Protein AF-A0A6V8KXP2-F1 (afdb_monomer)

Foldseek 3Di:
DDDDPPDDPPPVVVVVVVVVVVVVVVVVVVVVVVVVVVVVVVVVVLVVLLVVQVVLLVLQLVVLVVVCVVVVVQPLPHDQQADAQDDDPPDDDPQPRPHPQPGDRPNDGLLVNLQSLLVSQVPRPVSDDDDDDDPPSCPVVSLSSPQNNCSVPDDRSGHHDDDDDCVPDDVVPDPPVRVVVVCSCVVRPVVPPPPDPDDDD

Solvent-accessible surface area (backbone atoms only — not comparable to full-atom values): 12662 Å² total; per-residue (Å²): 140,84,91,86,92,84,79,84,75,71,75,66,61,67,62,52,60,57,52,56,55,54,50,51,53,52,50,50,50,52,49,47,51,50,51,55,47,51,57,50,48,51,55,50,52,51,55,49,50,23,52,52,34,44,51,48,43,53,53,54,47,52,53,54,52,49,53,39,54,77,65,51,59,68,46,83,84,65,58,83,48,73,58,75,80,78,78,77,91,72,72,99,63,92,72,78,73,78,76,77,69,68,62,49,71,52,81,58,55,55,71,56,50,18,45,53,44,25,57,40,50,73,68,36,91,82,72,76,84,85,89,84,76,62,90,88,71,46,62,70,56,52,52,51,40,34,40,52,19,46,56,75,72,52,59,88,54,44,88,63,76,77,92,76,71,68,90,77,62,50,82,90,82,41,56,70,68,59,49,48,54,50,50,50,43,56,73,73,41,63,93,48,72,92,83,72,84,76,80,84,126

InterPro domains:
  IPR027417 P-loop containing nucleoside triphosphate hydrolase [SSF52540] (75-185)

Sequence (201 aa):
MGLGTWSLTRDLTDGAAWAGVAGLFCGFAQAALSAASYLRRSEASWRDAEGLADNLAQIVQAEWLGEVAARHLRDPKVLPLSWTSTRGDLDERPHRVVRDRLAGRMDGRFDDVVVQLADGYRRIPSGRLVIVGEPGAGKTVLAMLLTLGLLKARASGAPVPVLLAASSWDPVREGLDDWVVRTLADSYYAGRSVGDPTPVA

Secondary structure (DSSP, 8-state):
------SSSSTHHHHHHHHHHHHHHHHHHHHHHHHHHHHHHHHHHHHHHHHHHHHHHHHHHHHHHHHHHHTTTTSTTS-----------S-SS------SSS-S---S-HHHHHHHHHHHHHT-TT--------TTSSHHHHHHHHHHHHHHTPPTTSPPP----GGG--TTTS-HHHHHHHHHIIIIITT--TT------

Organism: NCBI:txid1076125

pLDDT: mean 72.34, std 18.36, range [33.94, 94.94]

Structure (mmCIF, N/CA/C/O backbone):
data_AF-A0A6V8KXP2-F1
#
_entry.id   AF-A0A6V8KXP2-F1
#
loop_
_atom_site.group_PDB
_atom_site.id
_atom_site.type_symbol
_atom_site.label_atom_id
_atom_site.label_alt_id
_atom_site.label_comp_id
_atom_site.label_asym_id
_atom_site.label_entity_id
_atom_site.label_seq_id
_atom_site.pdbx_PDB_ins_code
_atom_site.Cartn_x
_atom_site.Cartn_y
_atom_site.Cartn_z
_atom_site.occupancy
_atom_site.B_iso_or_equiv
_atom_site.auth_seq_id
_atom_site.auth_comp_id
_atom_site.auth_asym_id
_atom_site.auth_atom_id
_atom_site.pdbx_PDB_model_num
ATOM 1 N N . MET A 1 1 ? -43.080 -16.310 85.118 1.00 42.03 1 MET A N 1
ATOM 2 C CA . MET A 1 1 ? -44.094 -17.073 84.360 1.00 42.03 1 MET A CA 1
ATOM 3 C C . MET A 1 1 ? -44.908 -16.043 83.582 1.00 42.03 1 MET A C 1
ATOM 5 O O . MET A 1 1 ? -45.742 -15.407 84.192 1.00 42.03 1 MET A O 1
ATOM 9 N N . GLY A 1 2 ? -44.637 -15.637 82.345 1.00 54.47 2 GLY A N 1
ATOM 10 C CA . GLY A 1 2 ? -43.997 -16.287 81.209 1.00 54.47 2 GLY A CA 1
ATOM 11 C C . GLY A 1 2 ? -45.009 -16.304 80.055 1.00 54.47 2 GLY A C 1
ATOM 12 O O . GLY A 1 2 ? -46.054 -16.917 80.222 1.00 54.47 2 GLY A O 1
ATOM 13 N N . LEU A 1 3 ? -44.629 -15.704 78.917 1.00 49.09 3 LEU A N 1
ATOM 14 C CA . LEU A 1 3 ? -45.180 -15.851 77.553 1.00 49.09 3 LEU A CA 1
ATOM 15 C C . LEU A 1 3 ? -46.226 -14.825 77.078 1.00 49.09 3 LEU A C 1
ATOM 17 O O . LEU A 1 3 ? -47.289 -14.667 77.667 1.00 49.09 3 LEU A O 1
ATOM 21 N N . GLY A 1 4 ? -45.923 -14.189 75.936 1.00 48.88 4 GLY A N 1
ATOM 22 C CA . GLY A 1 4 ? -46.915 -13.441 75.163 1.00 48.88 4 GLY A CA 1
ATOM 23 C C . GLY A 1 4 ? -46.438 -12.530 74.024 1.00 48.88 4 GLY A C 1
ATOM 24 O O . GLY A 1 4 ? -47.288 -11.974 73.347 1.00 48.88 4 GLY A O 1
ATOM 25 N N . THR A 1 5 ? -45.137 -12.350 73.769 1.00 50.47 5 THR A N 1
ATOM 26 C CA . THR A 1 5 ? -44.628 -11.533 72.644 1.00 50.47 5 THR A CA 1
ATOM 27 C C . THR A 1 5 ? -44.052 -12.418 71.540 1.00 50.47 5 THR A C 1
ATOM 29 O O . THR A 1 5 ? -42.848 -12.645 71.462 1.00 50.47 5 THR A O 1
ATOM 32 N N . TRP A 1 6 ? -44.921 -12.962 70.684 1.00 55.19 6 TRP A N 1
ATOM 33 C CA . TRP A 1 6 ? -44.497 -13.746 69.516 1.00 55.19 6 TRP A CA 1
ATOM 34 C C . TRP A 1 6 ? -45.526 -13.649 68.379 1.00 55.19 6 TRP A C 1
ATOM 36 O O . TRP A 1 6 ? -46.249 -14.599 68.101 1.00 55.19 6 TRP A O 1
ATOM 46 N N . SER A 1 7 ? -45.646 -12.489 67.724 1.00 56.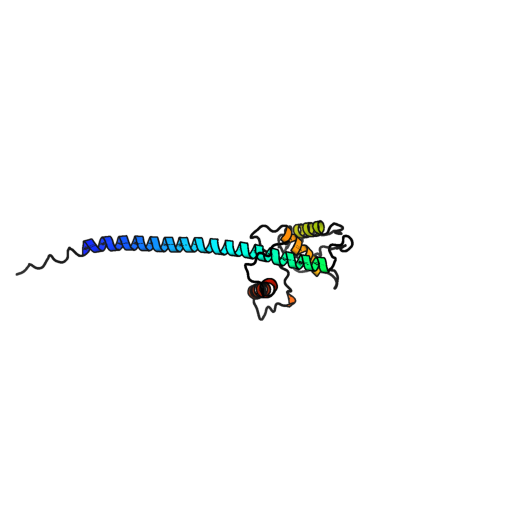47 7 SER A N 1
ATOM 47 C CA . SER A 1 7 ? -46.390 -12.431 66.448 1.00 56.47 7 SER A CA 1
ATOM 48 C C . SER A 1 7 ? -45.928 -11.389 65.423 1.00 56.47 7 SER A C 1
ATOM 50 O O . SER A 1 7 ? -46.553 -11.290 64.376 1.00 56.47 7 SER A O 1
ATOM 52 N N . LEU A 1 8 ? -44.833 -10.653 65.644 1.00 55.12 8 LEU A N 1
ATOM 53 C CA . LEU A 1 8 ? -44.412 -9.580 64.721 1.00 55.12 8 LEU A CA 1
ATOM 54 C C . LEU A 1 8 ? -43.270 -9.946 63.758 1.00 55.12 8 LEU A C 1
ATOM 56 O O . LEU A 1 8 ? -42.859 -9.115 62.959 1.00 55.12 8 LEU A O 1
ATOM 60 N N . THR A 1 9 ? -42.753 -11.175 63.791 1.00 56.62 9 THR A N 1
ATOM 61 C CA . THR A 1 9 ? -41.589 -11.569 62.973 1.00 56.62 9 THR A CA 1
ATOM 62 C C . THR A 1 9 ? -41.922 -12.347 61.699 1.00 56.62 9 THR A C 1
ATOM 64 O O . THR A 1 9 ? -41.008 -12.635 60.933 1.00 56.62 9 THR A O 1
ATOM 67 N N . ARG A 1 10 ? -43.194 -12.683 61.432 1.00 50.88 10 ARG A N 1
ATOM 68 C CA . ARG A 1 10 ? -43.565 -13.508 60.262 1.00 50.88 10 ARG A CA 1
ATOM 69 C C . ARG A 1 10 ? -43.821 -12.741 58.959 1.00 50.88 10 ARG A C 1
ATOM 71 O O . ARG A 1 10 ? -43.713 -13.356 57.910 1.00 50.88 10 ARG A O 1
ATOM 78 N N . ASP A 1 11 ? -44.060 -11.430 58.992 1.00 52.22 11 ASP A N 1
ATOM 79 C CA . ASP A 1 11 ? -44.352 -10.655 57.767 1.00 52.22 11 ASP A CA 1
ATOM 80 C C . ASP A 1 11 ? -43.110 -10.243 56.953 1.00 52.22 11 ASP A C 1
ATOM 82 O O . ASP A 1 11 ? -43.217 -9.835 55.799 1.00 52.22 11 ASP A O 1
ATOM 86 N N . LEU A 1 12 ? -41.901 -10.361 57.512 1.00 53.38 12 LEU A N 1
ATOM 87 C CA . LEU A 1 12 ? -40.676 -9.912 56.833 1.00 53.38 12 LEU A CA 1
ATOM 88 C C . LEU A 1 12 ? -40.065 -10.968 55.897 1.00 53.38 12 LEU A C 1
ATOM 90 O O . LEU A 1 12 ? -39.215 -10.636 55.072 1.00 53.38 12 LEU A O 1
ATOM 94 N N . THR A 1 13 ? -40.483 -12.233 56.001 1.00 54.34 13 THR A N 1
ATOM 95 C CA . THR A 1 13 ? -39.913 -13.333 55.208 1.00 54.34 13 THR A CA 1
ATOM 96 C C . THR A 1 13 ? -40.547 -13.485 53.826 1.00 54.34 13 THR A C 1
ATOM 98 O O . THR A 1 13 ? -39.854 -13.898 52.897 1.00 54.34 13 THR A O 1
ATOM 101 N N . ASP A 1 14 ? -41.802 -13.065 53.643 1.00 52.03 14 ASP A N 1
ATOM 102 C CA . ASP A 1 14 ? -42.495 -13.191 52.352 1.00 52.03 14 ASP A CA 1
ATOM 103 C C . ASP A 1 14 ? -42.068 -12.103 51.352 1.00 52.03 14 ASP A C 1
ATOM 105 O O . ASP A 1 14 ? -41.946 -1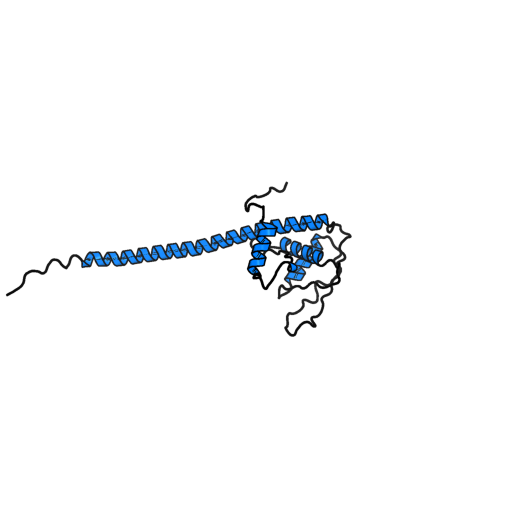2.369 50.157 1.00 52.03 14 ASP A O 1
ATOM 109 N N . GLY A 1 15 ? -41.721 -10.900 51.825 1.00 50.22 15 GLY A N 1
ATOM 110 C CA . GLY A 1 15 ? -41.172 -9.829 50.979 1.00 50.22 15 GLY A CA 1
ATOM 111 C C . GLY A 1 15 ? -39.733 -10.081 50.504 1.00 50.22 15 GLY A C 1
ATOM 112 O O . GLY A 1 15 ? -39.336 -9.624 49.431 1.00 50.22 15 GLY A O 1
ATOM 113 N N . ALA A 1 16 ? -38.950 -10.847 51.271 1.00 53.19 16 ALA A N 1
ATOM 114 C CA . ALA A 1 16 ? -37.539 -11.113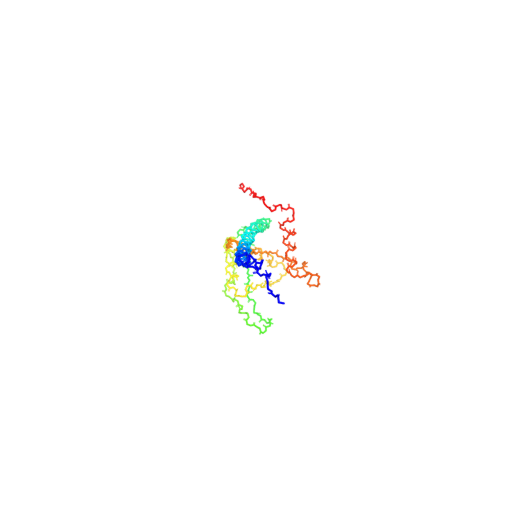 50.983 1.00 53.19 16 ALA A CA 1
ATOM 115 C C . ALA A 1 16 ? -37.332 -12.134 49.847 1.00 53.19 16 ALA A C 1
ATOM 117 O O . ALA A 1 16 ? -36.362 -12.030 49.092 1.00 53.19 16 ALA A O 1
ATOM 118 N N . ALA A 1 17 ? -38.252 -13.090 49.680 1.00 53.81 17 ALA A N 1
ATOM 119 C CA . ALA A 1 17 ? -38.152 -14.123 48.646 1.00 53.81 17 ALA A CA 1
ATOM 120 C C . ALA A 1 17 ? -38.342 -13.559 47.223 1.00 53.81 17 ALA A C 1
ATOM 122 O O . ALA A 1 17 ? -37.615 -13.934 46.302 1.00 53.81 17 ALA A O 1
ATOM 123 N N . TRP A 1 18 ? -39.259 -12.602 47.043 1.00 53.00 18 TRP A N 1
ATOM 124 C CA . TRP A 1 18 ? -39.505 -11.954 45.747 1.00 53.00 18 TRP A CA 1
ATOM 125 C C . TRP A 1 18 ? -38.410 -10.951 45.362 1.00 53.00 18 TRP A C 1
ATOM 127 O O . TRP A 1 18 ? -38.076 -10.821 44.182 1.00 53.00 18 TRP A O 1
ATOM 137 N N . ALA A 1 19 ? -37.794 -10.295 46.351 1.00 56.38 19 ALA A N 1
ATOM 138 C CA . ALA A 1 19 ? -36.706 -9.344 46.136 1.00 56.38 19 ALA A CA 1
ATOM 139 C C . ALA A 1 19 ? -35.445 -10.006 45.542 1.00 56.38 19 ALA A C 1
ATOM 141 O O . ALA A 1 19 ? -34.803 -9.435 44.658 1.00 56.38 19 ALA A O 1
ATOM 142 N N . GLY A 1 20 ? -35.116 -11.231 45.969 1.00 53.81 20 GLY A N 1
ATOM 143 C CA . GLY A 1 20 ? -33.963 -11.977 45.450 1.00 53.81 20 GLY A CA 1
ATOM 144 C C . GLY A 1 20 ? -34.135 -12.435 43.997 1.00 53.81 20 GLY A C 1
ATOM 145 O O . GLY A 1 20 ? -33.207 -12.327 43.195 1.00 53.81 20 GLY A O 1
ATOM 146 N N . VAL A 1 21 ? -35.338 -12.890 43.633 1.00 61.19 21 VAL A N 1
ATOM 147 C CA . VAL A 1 21 ? -35.648 -13.349 42.268 1.00 61.19 21 VAL A CA 1
ATOM 148 C C . VAL A 1 21 ? -35.647 -12.172 41.291 1.00 61.19 21 VAL A C 1
ATOM 150 O O . VAL A 1 21 ? -35.007 -12.248 40.243 1.00 61.19 21 VAL A O 1
ATOM 153 N N . ALA A 1 22 ? -36.273 -11.048 41.657 1.00 64.69 22 ALA A N 1
ATOM 154 C CA . ALA A 1 22 ? -36.287 -9.839 40.831 1.00 64.69 22 ALA A CA 1
ATOM 155 C C . ALA A 1 22 ? -34.873 -9.272 40.585 1.00 64.69 22 ALA A C 1
ATOM 157 O O . ALA A 1 22 ? -34.556 -8.857 39.468 1.00 64.69 22 ALA A O 1
ATOM 158 N N . GLY A 1 23 ? -33.996 -9.318 41.596 1.00 58.66 23 GLY A N 1
ATOM 159 C CA . GLY A 1 23 ? -32.596 -8.907 41.464 1.00 58.66 23 GLY A CA 1
ATOM 160 C C . GLY A 1 23 ? -31.805 -9.753 40.458 1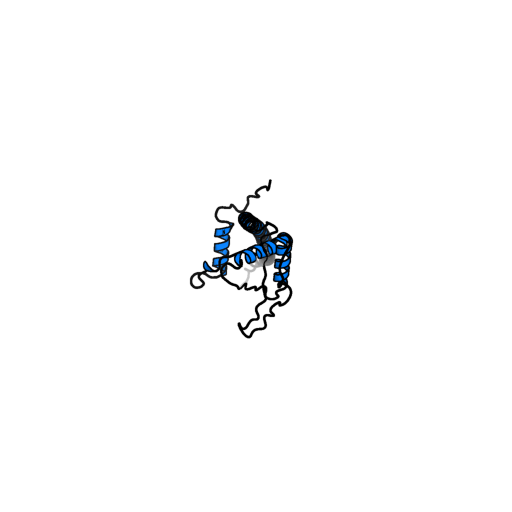.00 58.66 23 GLY A C 1
ATOM 161 O O . GLY A 1 23 ? -31.028 -9.207 39.673 1.00 58.66 23 GLY A O 1
ATOM 162 N N . LEU A 1 24 ? -32.051 -11.067 40.417 1.00 70.94 24 LEU A N 1
ATOM 163 C CA . LEU A 1 24 ? -31.405 -11.982 39.470 1.00 70.94 24 LEU A CA 1
ATOM 164 C C . LEU A 1 24 ? -31.821 -11.691 38.017 1.00 70.94 24 LEU A C 1
ATOM 166 O O . LEU A 1 24 ? -30.972 -11.670 37.124 1.00 70.94 24 LEU A O 1
ATOM 170 N N . PHE A 1 25 ? -33.109 -11.410 37.786 1.00 72.62 25 PHE A N 1
ATOM 171 C CA . PHE A 1 25 ? -33.625 -11.044 36.462 1.00 72.62 25 PHE A CA 1
ATOM 172 C C . PHE A 1 25 ? -33.068 -9.702 35.974 1.00 72.62 25 PHE A C 1
ATOM 174 O O . PHE A 1 25 ? -32.658 -9.606 34.817 1.00 72.62 25 PHE A O 1
ATOM 181 N N . CYS A 1 26 ? -32.975 -8.693 36.847 1.00 78.62 26 CYS A N 1
ATOM 182 C CA . CYS A 1 26 ? -32.319 -7.423 36.517 1.00 78.62 26 CYS A CA 1
ATOM 183 C C . CYS A 1 26 ? -30.832 -7.612 36.188 1.00 78.62 26 CYS A C 1
ATOM 185 O O . CYS A 1 26 ? -30.344 -7.037 35.217 1.00 78.62 26 CYS A O 1
ATOM 187 N N . GLY A 1 27 ? -30.118 -8.450 36.947 1.00 68.31 27 GLY A N 1
ATOM 188 C CA . GLY A 1 27 ? -28.716 -8.773 36.678 1.00 68.31 27 GLY A CA 1
ATOM 189 C C . GLY A 1 27 ? -28.518 -9.456 35.324 1.00 68.31 27 GLY A C 1
ATOM 190 O O . GLY A 1 27 ? -27.646 -9.053 34.556 1.00 68.31 27 GLY A O 1
ATOM 191 N N . PHE A 1 28 ? -29.366 -10.431 34.986 1.00 78.44 28 PHE A N 1
ATOM 192 C CA . PHE A 1 28 ? -29.340 -11.093 33.679 1.00 78.44 28 PHE A CA 1
ATOM 193 C C . PHE A 1 28 ? -29.715 -10.151 32.536 1.00 78.44 28 PHE A C 1
ATOM 195 O O . PHE A 1 28 ? -29.062 -10.185 31.498 1.00 78.44 28 PHE A O 1
ATOM 202 N N . ALA A 1 29 ? -30.714 -9.285 32.719 1.00 79.06 29 ALA A N 1
ATOM 203 C CA . ALA A 1 29 ? -31.084 -8.285 31.721 1.00 79.06 29 ALA A CA 1
ATOM 204 C C . ALA A 1 29 ? -29.938 -7.289 31.480 1.00 79.06 29 ALA A C 1
ATOM 206 O O . ALA A 1 29 ? -29.596 -7.016 30.332 1.00 79.06 29 ALA A O 1
ATOM 207 N N . GLN A 1 30 ? -29.282 -6.812 32.542 1.00 77.88 30 GLN A N 1
ATOM 208 C CA . GLN A 1 30 ? -28.130 -5.913 32.447 1.00 77.88 30 GLN A CA 1
ATOM 209 C C . GLN A 1 30 ? -26.920 -6.603 31.801 1.00 77.88 30 GLN A C 1
ATOM 211 O O . GLN A 1 30 ? -26.260 -6.021 30.941 1.00 77.88 30 GLN A O 1
ATOM 216 N N . ALA A 1 31 ? -26.647 -7.858 32.162 1.00 79.62 31 ALA A N 1
ATOM 217 C CA . ALA A 1 31 ? -25.585 -8.655 31.555 1.00 79.62 31 ALA A CA 1
ATOM 218 C C . ALA A 1 31 ? -25.874 -8.955 30.077 1.00 79.62 31 ALA A C 1
ATOM 220 O O . ALA A 1 31 ? -24.975 -8.843 29.249 1.00 79.62 31 ALA A O 1
ATOM 221 N N . ALA A 1 32 ? -27.126 -9.259 29.726 1.00 78.12 32 ALA A N 1
ATOM 222 C CA . ALA A 1 32 ? -27.555 -9.494 28.352 1.00 78.12 32 ALA A CA 1
ATOM 223 C C . ALA A 1 32 ? -27.490 -8.215 27.510 1.00 78.12 32 ALA A C 1
ATOM 225 O O . ALA A 1 32 ? -27.013 -8.261 26.381 1.00 78.12 32 ALA A O 1
ATOM 226 N N . LEU A 1 33 ? -27.895 -7.063 28.051 1.00 81.38 33 LEU A N 1
ATOM 227 C CA . LEU A 1 33 ? -27.747 -5.763 27.390 1.00 81.38 33 LEU A CA 1
ATOM 228 C C . LEU A 1 33 ? -26.271 -5.380 27.225 1.00 81.38 33 LEU A C 1
ATOM 230 O O . LEU A 1 33 ? -25.878 -4.891 26.165 1.00 81.38 33 LEU A O 1
ATOM 234 N N . SER A 1 34 ? -25.437 -5.644 28.232 1.00 77.88 34 SER A N 1
ATOM 235 C CA . SER A 1 34 ? -23.991 -5.418 28.167 1.00 77.88 34 SER A CA 1
ATOM 236 C C . SER A 1 34 ? -23.339 -6.317 27.113 1.00 77.88 34 SER A C 1
ATOM 238 O O . SER A 1 34 ? -22.673 -5.821 26.212 1.00 77.88 34 SER A O 1
ATOM 240 N N . ALA A 1 35 ? -23.633 -7.617 27.112 1.00 73.50 35 ALA A N 1
ATOM 241 C CA . ALA A 1 35 ? -23.144 -8.552 26.101 1.00 73.50 35 ALA A CA 1
ATOM 242 C C . ALA A 1 35 ? -23.657 -8.203 24.693 1.00 73.50 35 ALA A C 1
ATOM 244 O O . ALA A 1 35 ? -22.881 -8.160 23.741 1.00 73.50 35 ALA A O 1
ATOM 245 N N . ALA A 1 36 ? -24.942 -7.869 24.552 1.00 75.31 36 ALA A N 1
ATOM 246 C CA . ALA A 1 36 ? -25.538 -7.480 23.275 1.00 75.31 36 ALA A CA 1
ATOM 247 C C . ALA A 1 36 ? -25.034 -6.121 22.769 1.00 75.31 36 ALA A C 1
ATOM 249 O O . ALA A 1 36 ? -25.052 -5.875 21.564 1.00 75.31 36 ALA A O 1
ATOM 250 N N . SER A 1 37 ? -24.618 -5.215 23.656 1.00 78.06 37 SER A N 1
ATOM 251 C CA . SER A 1 37 ? -23.978 -3.954 23.269 1.00 78.06 37 SER A CA 1
ATOM 252 C C . SER A 1 37 ? -22.498 -4.145 22.947 1.00 78.06 37 SER A C 1
ATOM 254 O O . SER A 1 37 ? -22.013 -3.507 22.020 1.00 78.06 37 SER A O 1
ATOM 256 N N . TYR A 1 38 ? -21.805 -5.070 23.615 1.00 71.75 38 TYR A N 1
ATOM 257 C CA . TYR A 1 38 ? -20.423 -5.437 23.305 1.00 71.75 38 TYR A CA 1
ATOM 258 C C . TYR A 1 38 ? -20.317 -6.115 21.931 1.00 71.75 38 TYR A C 1
ATOM 260 O O . TYR A 1 38 ? -19.501 -5.709 21.107 1.00 71.75 38 TYR A O 1
ATOM 268 N N . LEU A 1 39 ? -21.209 -7.071 21.645 1.00 73.56 39 LEU A N 1
ATOM 269 C CA . LEU A 1 39 ? -21.295 -7.739 20.342 1.00 73.56 39 LEU A CA 1
ATOM 270 C C . LEU A 1 39 ? -21.743 -6.784 19.223 1.00 73.56 39 LEU A C 1
ATOM 272 O O . LEU A 1 39 ? -21.207 -6.839 18.122 1.00 73.56 39 LEU A O 1
ATOM 276 N N . ARG A 1 40 ? -22.676 -5.856 19.492 1.00 73.38 40 ARG A N 1
ATOM 277 C CA . ARG A 1 40 ? -23.050 -4.827 18.502 1.00 73.38 40 ARG A CA 1
ATOM 278 C C . ARG A 1 40 ? -21.948 -3.799 18.261 1.00 73.38 40 ARG A C 1
ATOM 280 O O . ARG A 1 40 ? -21.789 -3.345 17.132 1.00 73.38 40 ARG A O 1
ATOM 287 N N . ARG A 1 41 ? -21.201 -3.410 19.299 1.00 71.31 41 ARG A N 1
ATOM 288 C CA . ARG A 1 41 ? -20.124 -2.416 19.192 1.00 71.31 41 ARG A CA 1
ATOM 289 C C . ARG A 1 41 ? -18.944 -2.949 18.387 1.00 71.31 41 ARG A C 1
ATOM 291 O O . ARG A 1 41 ? -18.406 -2.186 17.596 1.00 71.31 41 ARG A O 1
ATOM 298 N N . SER A 1 42 ? -18.587 -4.226 18.545 1.00 69.81 42 SER A N 1
ATOM 299 C CA . SER A 1 42 ? -17.521 -4.836 17.745 1.00 69.81 42 SER A CA 1
ATOM 300 C C . SER A 1 42 ? -17.902 -4.891 16.265 1.00 69.81 42 SER A C 1
ATOM 302 O O . SER A 1 42 ? -17.142 -4.415 15.428 1.00 69.81 42 SER A O 1
ATOM 304 N N . GLU A 1 43 ? -19.106 -5.364 15.929 1.00 69.38 43 GLU A N 1
ATOM 305 C CA . GLU A 1 43 ? -19.579 -5.358 14.539 1.00 69.38 43 GLU A CA 1
ATOM 306 C C . GLU A 1 43 ? -19.625 -3.950 13.930 1.00 69.38 43 GLU A C 1
ATOM 308 O O . GLU A 1 43 ? -19.267 -3.775 12.767 1.00 69.38 43 GLU A O 1
ATOM 313 N N . ALA A 1 44 ? -20.055 -2.942 14.696 1.00 76.12 44 ALA A N 1
ATOM 314 C CA . ALA A 1 44 ? -20.080 -1.560 14.228 1.00 76.12 44 ALA A CA 1
ATOM 315 C C . ALA A 1 44 ? -18.666 -1.010 13.975 1.00 76.12 44 ALA A C 1
ATOM 317 O O . ALA A 1 44 ? -18.448 -0.395 12.936 1.00 76.12 44 ALA A O 1
ATOM 318 N N . SER A 1 45 ? -17.699 -1.274 14.865 1.00 75.81 45 SER A N 1
ATOM 319 C CA . SER A 1 45 ? -16.315 -0.816 14.681 1.00 75.81 45 SER A CA 1
ATOM 320 C C . SER A 1 45 ? -15.612 -1.490 13.504 1.00 75.81 45 SER A C 1
ATOM 322 O O . SER A 1 45 ? -14.825 -0.843 12.823 1.00 75.81 45 SER A O 1
ATOM 324 N N . TRP A 1 46 ? -15.898 -2.771 13.231 1.00 72.06 46 TRP A N 1
ATOM 325 C CA . TRP A 1 46 ? -15.320 -3.458 12.071 1.00 72.06 46 TRP A CA 1
ATOM 326 C C . TRP A 1 46 ? -15.899 -2.934 10.759 1.00 72.06 46 TRP A C 1
ATOM 328 O O . TRP A 1 46 ? -15.139 -2.670 9.838 1.00 72.06 46 TRP A O 1
ATOM 338 N N . ARG A 1 47 ? -17.218 -2.703 10.692 1.00 74.56 47 ARG A N 1
ATOM 339 C CA . ARG A 1 47 ? -17.860 -2.095 9.512 1.00 74.56 47 ARG A CA 1
ATOM 340 C C . ARG A 1 47 ? -17.347 -0.678 9.245 1.00 74.56 47 ARG A C 1
ATOM 342 O O . ARG A 1 47 ? -17.163 -0.308 8.090 1.00 74.56 47 ARG A O 1
ATOM 349 N N . ASP A 1 48 ? -17.088 0.093 10.301 1.00 83.44 48 ASP A N 1
ATOM 350 C CA . ASP A 1 48 ? -16.457 1.411 10.187 1.00 83.44 48 ASP A CA 1
ATOM 351 C C . ASP A 1 48 ? -15.015 1.293 9.662 1.00 83.44 48 ASP A C 1
ATOM 353 O O . ASP A 1 48 ? -14.642 1.961 8.701 1.00 83.44 48 ASP A O 1
ATOM 357 N N . ALA A 1 49 ? -14.225 0.354 1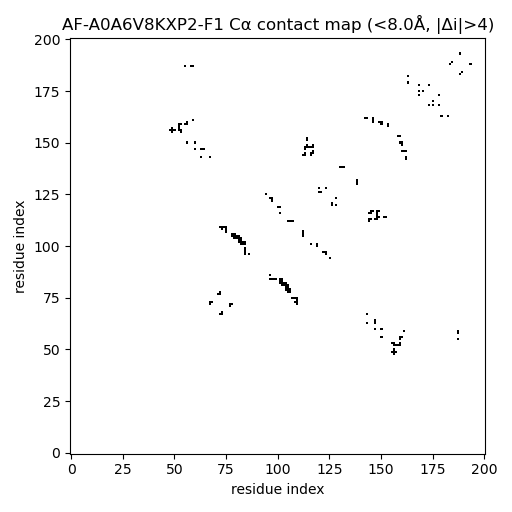0.195 1.00 86.31 49 ALA A N 1
ATOM 358 C CA . ALA A 1 49 ? -12.868 0.089 9.716 1.00 86.31 49 ALA A CA 1
ATOM 359 C C . ALA A 1 49 ? -12.826 -0.385 8.251 1.00 86.31 49 ALA A C 1
ATOM 361 O O . ALA A 1 49 ? -11.944 0.032 7.504 1.00 86.31 49 ALA A O 1
ATOM 362 N N . GLU A 1 50 ? -13.772 -1.221 7.818 1.00 90.06 50 GLU A N 1
ATOM 363 C CA . GLU A 1 50 ? -13.906 -1.649 6.420 1.00 90.06 50 GLU A CA 1
ATOM 364 C C . GLU A 1 50 ? -14.218 -0.459 5.501 1.00 90.06 50 GLU A C 1
ATOM 366 O O . GLU A 1 50 ? -13.583 -0.310 4.455 1.00 90.06 50 GLU A O 1
ATOM 371 N N . GLY A 1 51 ? -15.125 0.431 5.921 1.00 89.75 51 GLY A N 1
ATOM 372 C CA . GLY A 1 51 ? -15.441 1.667 5.200 1.00 89.75 51 GLY A CA 1
ATOM 373 C C . GLY A 1 51 ? -14.252 2.630 5.118 1.00 89.75 51 GLY A C 1
ATOM 374 O O . GLY A 1 51 ? -13.954 3.157 4.045 1.00 89.75 51 GLY A O 1
ATOM 375 N N . LEU A 1 52 ? -13.519 2.811 6.219 1.00 90.44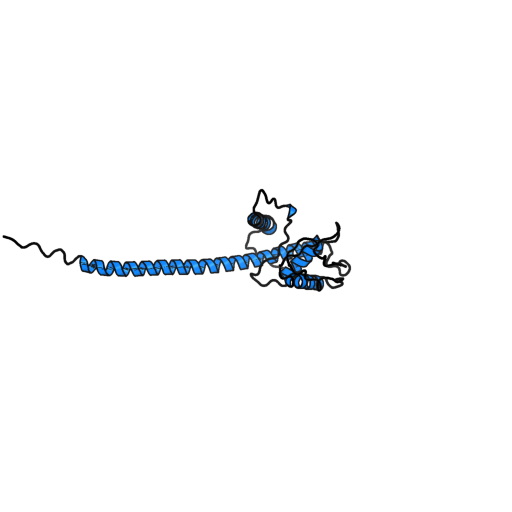 52 LEU A N 1
ATOM 376 C CA . LEU A 1 52 ? -12.284 3.602 6.256 1.00 90.44 52 LEU A CA 1
ATOM 377 C C . LEU A 1 52 ? -11.185 2.983 5.384 1.00 90.44 52 LEU A C 1
ATOM 379 O O . LEU A 1 52 ? -10.457 3.706 4.705 1.00 90.44 52 LEU A O 1
ATOM 383 N N . ALA A 1 53 ? -11.075 1.654 5.356 1.00 92.31 53 ALA A N 1
ATOM 384 C CA . ALA A 1 53 ? -10.144 0.949 4.484 1.00 92.31 53 ALA A CA 1
ATOM 385 C C . ALA A 1 53 ? -10.505 1.149 3.005 1.00 92.31 53 ALA A C 1
ATOM 387 O O . ALA A 1 53 ? -9.623 1.370 2.175 1.00 92.31 53 ALA A O 1
ATOM 388 N N . ASP A 1 54 ? -11.791 1.117 2.661 1.00 93.94 54 ASP A N 1
ATOM 389 C CA . ASP A 1 54 ? -12.253 1.371 1.297 1.00 93.94 54 ASP A CA 1
ATOM 390 C C . ASP A 1 54 ? -12.013 2.825 0.872 1.00 93.94 54 ASP A C 1
ATOM 392 O O . ASP A 1 54 ? -11.530 3.064 -0.238 1.00 93.94 54 ASP A O 1
ATOM 396 N N . ASN A 1 55 ? -12.248 3.790 1.764 1.00 92.31 55 ASN A N 1
ATOM 397 C CA . ASN A 1 55 ? -11.920 5.192 1.515 1.00 92.31 55 ASN A CA 1
ATOM 398 C C . ASN A 1 55 ? -10.408 5.402 1.330 1.00 92.31 55 ASN A C 1
ATOM 400 O O . ASN A 1 55 ? -9.984 6.025 0.354 1.00 92.31 55 ASN A O 1
ATOM 404 N N . LEU A 1 56 ? -9.585 4.810 2.202 1.00 92.69 56 LEU A N 1
ATOM 405 C CA . LEU A 1 56 ? -8.129 4.862 2.076 1.00 92.69 56 LEU A CA 1
ATOM 406 C C . LEU A 1 56 ? -7.667 4.250 0.749 1.00 92.69 56 LEU A C 1
ATOM 408 O O . LEU A 1 56 ? -6.817 4.822 0.073 1.00 92.69 56 LEU A O 1
ATOM 412 N N . ALA A 1 57 ? -8.241 3.115 0.342 1.00 94.56 57 ALA A N 1
ATOM 413 C CA . ALA A 1 57 ? -7.898 2.471 -0.921 1.00 94.56 57 ALA A CA 1
ATOM 414 C C . ALA A 1 57 ? -8.162 3.388 -2.125 1.00 94.56 57 ALA A C 1
ATOM 416 O O . ALA A 1 57 ? -7.325 3.456 -3.026 1.00 94.56 57 ALA A O 1
ATOM 417 N N . GLN A 1 58 ? -9.279 4.123 -2.125 1.00 92.94 58 GLN A N 1
ATOM 418 C CA . GLN A 1 58 ? -9.594 5.102 -3.171 1.00 92.94 58 GLN A CA 1
ATOM 419 C C . GLN A 1 58 ? -8.600 6.267 -3.183 1.00 92.94 58 GLN A C 1
ATOM 421 O O . GLN A 1 58 ? -8.095 6.633 -4.244 1.00 92.94 58 GLN A O 1
ATOM 426 N N . ILE A 1 59 ? -8.276 6.812 -2.007 1.00 92.75 59 ILE A N 1
ATOM 427 C CA . ILE A 1 59 ? -7.302 7.898 -1.848 1.00 92.75 59 ILE A CA 1
ATOM 428 C C . ILE A 1 59 ? -5.930 7.488 -2.395 1.00 92.75 59 ILE A C 1
ATOM 430 O O . ILE A 1 59 ? -5.363 8.185 -3.238 1.00 92.75 59 ILE A O 1
ATOM 434 N N . VAL A 1 60 ? -5.419 6.341 -1.946 1.00 92.50 60 VAL A N 1
ATOM 435 C CA . VAL A 1 60 ? -4.108 5.817 -2.342 1.00 92.50 60 VAL A CA 1
ATOM 436 C C . VAL A 1 60 ? -4.088 5.527 -3.843 1.00 92.50 60 VAL A C 1
ATOM 438 O O . VAL A 1 60 ? -3.120 5.853 -4.530 1.00 92.50 60 VAL A O 1
ATOM 441 N N . GLN A 1 61 ? -5.162 4.944 -4.380 1.00 92.31 61 GLN A N 1
ATOM 442 C CA . GLN A 1 61 ? -5.266 4.670 -5.810 1.00 92.31 61 GLN A CA 1
ATOM 443 C C . GLN A 1 61 ? -5.220 5.957 -6.640 1.00 92.31 61 GLN A C 1
ATOM 445 O O . GLN A 1 61 ? -4.484 6.007 -7.627 1.00 92.31 61 GLN A O 1
ATOM 450 N N . ALA A 1 62 ? -5.979 6.984 -6.254 1.00 89.88 62 ALA A N 1
ATOM 451 C CA . ALA A 1 62 ? -6.021 8.256 -6.968 1.00 89.88 62 ALA A CA 1
ATOM 452 C C . ALA A 1 62 ? -4.645 8.941 -6.995 1.00 89.88 62 ALA A C 1
ATOM 454 O O . ALA A 1 62 ? -4.200 9.384 -8.054 1.00 89.88 62 ALA A O 1
ATOM 455 N N . GLU A 1 63 ? -3.945 8.961 -5.860 1.00 89.38 63 GLU A N 1
ATOM 456 C CA . GLU A 1 63 ? -2.618 9.568 -5.735 1.00 89.38 63 GLU A CA 1
ATOM 457 C C . GLU A 1 63 ? -1.590 8.894 -6.650 1.00 89.38 63 GLU A C 1
ATOM 459 O O . GLU A 1 63 ? -0.961 9.551 -7.484 1.00 89.38 63 GLU A O 1
ATOM 464 N N . TRP A 1 64 ? -1.467 7.566 -6.574 1.00 90.06 64 TRP A N 1
ATOM 465 C CA . TRP A 1 64 ? -0.472 6.850 -7.373 1.00 90.06 64 TRP A CA 1
ATOM 466 C C . TRP A 1 64 ? -0.824 6.800 -8.859 1.00 90.06 64 TRP A C 1
ATOM 468 O O . TRP A 1 64 ? 0.084 6.782 -9.690 1.00 90.06 64 TRP A O 1
ATOM 478 N N . LEU A 1 65 ? -2.110 6.818 -9.226 1.00 87.50 65 LEU A N 1
ATOM 479 C CA . LEU A 1 65 ? -2.514 6.986 -10.625 1.00 87.50 65 LEU A CA 1
ATOM 480 C C . LEU A 1 65 ? -2.139 8.372 -11.160 1.00 87.50 65 LEU A C 1
ATOM 482 O O . LEU A 1 65 ? -1.665 8.460 -12.296 1.00 87.50 65 LEU A O 1
ATOM 486 N N . GLY A 1 66 ? -2.318 9.425 -10.358 1.00 84.94 66 GLY A N 1
ATOM 487 C CA . GLY A 1 66 ? -1.894 10.784 -10.697 1.00 84.94 66 GLY A CA 1
ATOM 488 C C . GLY A 1 66 ? -0.384 10.867 -10.909 1.00 84.94 66 GLY A C 1
ATOM 489 O O . GLY A 1 66 ? 0.077 11.365 -11.935 1.00 84.94 66 GLY A O 1
ATOM 490 N N . GLU A 1 67 ? 0.390 10.277 -10.003 1.00 86.12 67 GLU A N 1
ATOM 491 C CA . GLU A 1 67 ? 1.849 10.257 -10.088 1.00 86.12 67 GLU A CA 1
ATOM 492 C C . GLU A 1 67 ? 2.363 9.435 -11.287 1.00 86.12 67 GLU A C 1
ATOM 494 O O . GLU A 1 67 ? 3.279 9.843 -12.003 1.00 86.12 67 GLU A O 1
ATOM 499 N N . VAL A 1 68 ? 1.751 8.279 -11.563 1.00 84.19 68 VAL A N 1
ATOM 500 C CA . VAL A 1 68 ? 2.054 7.469 -12.755 1.00 84.19 68 VAL A CA 1
ATOM 501 C C . VAL A 1 68 ? 1.776 8.249 -14.042 1.00 84.19 68 VAL A C 1
ATOM 503 O O . VAL A 1 68 ? 2.557 8.152 -14.994 1.00 84.19 68 VAL A O 1
ATOM 506 N N . ALA A 1 69 ? 0.682 9.013 -14.081 1.00 81.88 69 ALA A N 1
ATOM 507 C CA . ALA A 1 69 ? 0.335 9.852 -15.221 1.00 81.88 69 ALA A CA 1
ATOM 508 C C . ALA A 1 69 ? 1.332 11.007 -15.397 1.00 81.88 69 ALA A C 1
ATOM 510 O O . ALA A 1 69 ? 1.815 11.214 -16.509 1.00 81.88 69 ALA A O 1
ATOM 511 N N . ALA A 1 70 ? 1.709 11.687 -14.309 1.00 83.06 70 ALA A N 1
ATOM 512 C CA . ALA A 1 70 ? 2.709 12.757 -14.317 1.00 83.06 70 ALA A CA 1
ATOM 513 C C . ALA A 1 70 ? 4.085 12.281 -14.817 1.00 83.06 70 ALA A C 1
ATOM 515 O O . ALA A 1 70 ? 4.823 13.037 -15.444 1.00 83.06 70 ALA A O 1
ATOM 516 N N . ARG A 1 71 ? 4.420 11.006 -14.587 1.00 77.69 71 ARG A N 1
ATOM 517 C CA . ARG A 1 71 ? 5.671 10.379 -15.042 1.00 77.69 71 ARG A CA 1
ATOM 518 C C . ARG A 1 71 ? 5.594 9.760 -16.444 1.00 77.69 71 ARG A C 1
ATOM 520 O O . ARG A 1 71 ? 6.536 9.081 -16.843 1.00 77.69 71 ARG A O 1
ATOM 527 N N . HIS A 1 72 ? 4.492 9.948 -17.177 1.00 74.19 72 HIS A N 1
ATOM 528 C CA . HIS A 1 72 ? 4.251 9.359 -18.505 1.00 74.19 72 HIS A CA 1
ATOM 529 C C . HIS A 1 72 ? 4.421 7.827 -18.558 1.00 74.19 72 HIS A C 1
ATOM 531 O O . HIS A 1 72 ? 4.657 7.240 -19.609 1.00 74.19 72 HIS A O 1
ATOM 537 N N . LEU A 1 73 ? 4.255 7.135 -17.427 1.00 68.38 73 LEU A N 1
ATOM 538 C CA . LEU A 1 73 ? 4.492 5.687 -17.332 1.00 68.38 73 LEU A CA 1
ATOM 539 C C . LEU A 1 73 ? 3.381 4.847 -17.979 1.00 68.38 73 LEU A C 1
ATOM 541 O O . LEU A 1 73 ? 3.520 3.636 -18.124 1.00 68.38 73 LEU A O 1
ATOM 545 N N . ARG A 1 74 ? 2.272 5.483 -18.368 1.00 59.44 74 ARG A N 1
ATOM 546 C CA . ARG A 1 74 ? 1.191 4.865 -19.147 1.00 59.44 74 ARG A CA 1
ATOM 547 C C . ARG A 1 74 ? 1.482 4.799 -20.644 1.00 59.44 74 ARG A C 1
ATOM 549 O O . ARG A 1 74 ? 0.747 4.104 -21.345 1.00 59.44 74 ARG A O 1
ATOM 556 N N . ASP A 1 75 ? 2.518 5.485 -21.130 1.00 57.88 75 ASP A N 1
ATOM 557 C CA . ASP A 1 75 ? 2.861 5.424 -22.544 1.00 57.88 75 ASP A CA 1
ATOM 558 C C . ASP A 1 75 ? 3.416 4.032 -22.904 1.00 57.88 75 ASP A C 1
ATOM 560 O O . ASP A 1 75 ? 4.361 3.555 -22.267 1.00 57.88 75 ASP A O 1
ATOM 564 N N . PRO A 1 76 ? 2.880 3.370 -23.949 1.00 46.66 76 PRO A N 1
ATOM 565 C CA . PRO A 1 76 ? 3.176 1.971 -24.284 1.00 46.66 76 PRO A CA 1
ATOM 566 C C . PRO A 1 76 ? 4.643 1.665 -24.637 1.00 46.66 76 PRO A C 1
ATOM 568 O O . PRO A 1 76 ? 4.981 0.515 -24.894 1.00 46.66 76 PRO A O 1
ATOM 571 N N . LYS A 1 77 ? 5.529 2.668 -24.661 1.00 46.62 77 LYS A N 1
ATOM 572 C CA . LYS A 1 77 ? 6.960 2.518 -24.967 1.00 46.62 77 LYS A CA 1
ATOM 573 C C . LYS A 1 77 ? 7.881 2.561 -23.737 1.00 46.62 77 LYS A C 1
ATOM 575 O O . LYS A 1 77 ? 9.088 2.423 -23.914 1.00 46.62 77 LYS A O 1
ATOM 580 N N . VAL A 1 78 ? 7.364 2.783 -22.522 1.00 44.00 78 VAL A N 1
ATOM 581 C CA . VAL A 1 78 ? 8.195 3.317 -21.420 1.00 44.00 78 VAL A CA 1
ATOM 582 C C . VAL A 1 78 ? 8.710 2.278 -20.413 1.00 44.00 78 VAL A C 1
ATOM 584 O O . VAL A 1 78 ? 9.648 2.587 -19.685 1.00 44.00 78 VAL A O 1
ATOM 587 N N . LEU A 1 79 ? 8.212 1.038 -20.357 1.00 48.78 79 LEU A N 1
ATOM 588 C CA . LEU A 1 79 ? 8.615 0.128 -19.267 1.00 48.78 79 LEU A CA 1
ATOM 589 C C . LEU A 1 79 ? 9.073 -1.267 -19.715 1.00 48.78 79 LEU A C 1
ATOM 591 O O . LEU A 1 79 ? 8.423 -2.257 -19.386 1.00 48.78 79 LEU A O 1
ATOM 595 N N . PRO A 1 80 ? 10.249 -1.391 -20.364 1.00 47.16 80 PRO A N 1
ATOM 596 C CA . PRO A 1 80 ? 10.962 -2.660 -20.399 1.00 47.16 80 PRO A CA 1
ATOM 597 C C . PRO A 1 80 ? 11.546 -2.935 -19.003 1.00 47.16 80 PRO A C 1
ATOM 599 O O . PRO A 1 80 ? 12.717 -2.677 -18.734 1.00 47.16 80 PRO A O 1
ATOM 602 N N . LEU A 1 81 ? 10.716 -3.424 -18.082 1.00 51.88 81 LEU A N 1
ATOM 603 C CA . LEU A 1 81 ? 11.186 -3.908 -16.788 1.00 51.88 81 LEU A CA 1
ATOM 604 C C . LEU A 1 81 ? 11.640 -5.359 -16.957 1.00 51.88 81 LEU A C 1
ATOM 606 O O . LEU A 1 81 ? 10.845 -6.237 -17.295 1.00 51.88 81 LEU A O 1
ATOM 610 N N . SER A 1 82 ? 12.929 -5.601 -16.734 1.00 51.19 82 SER A N 1
ATOM 611 C CA . SER A 1 82 ? 13.487 -6.933 -16.539 1.00 51.19 82 SER A CA 1
ATOM 612 C C . SER A 1 82 ? 13.879 -7.076 -15.073 1.00 51.19 82 SER A C 1
ATOM 614 O O . SER A 1 82 ? 14.559 -6.226 -14.501 1.00 51.19 82 SER A O 1
ATOM 616 N N . TRP A 1 83 ? 13.441 -8.154 -14.433 1.00 56.62 83 TRP A N 1
ATOM 617 C CA . TRP A 1 83 ? 13.900 -8.499 -13.093 1.00 56.62 83 TRP A CA 1
ATOM 618 C C . TRP A 1 83 ? 14.254 -9.979 -13.041 1.00 56.62 83 TRP A C 1
ATOM 620 O O . TRP A 1 83 ? 13.674 -10.824 -13.730 1.00 56.62 83 TRP A O 1
ATOM 630 N N . THR A 1 84 ? 15.207 -10.283 -12.174 1.00 47.09 84 THR A N 1
ATOM 631 C CA . THR A 1 84 ? 15.724 -11.630 -11.968 1.00 47.09 84 THR A CA 1
ATOM 632 C C . THR A 1 84 ? 15.562 -11.971 -10.497 1.00 47.09 84 THR A C 1
ATOM 634 O O . THR A 1 84 ? 15.871 -11.163 -9.624 1.00 47.09 84 THR A O 1
ATOM 637 N N . SER A 1 85 ? 15.058 -13.168 -10.207 1.00 51.16 85 SER A N 1
ATOM 638 C CA . SER A 1 85 ? 14.957 -13.655 -8.832 1.00 51.16 85 SER A CA 1
ATOM 639 C C . SER A 1 85 ? 16.355 -13.998 -8.309 1.00 51.16 85 SER A C 1
ATOM 641 O O . SER A 1 85 ? 16.937 -15.001 -8.721 1.00 51.16 85 SER A O 1
ATOM 643 N N . THR A 1 86 ? 16.885 -13.215 -7.372 1.00 48.81 86 THR A N 1
ATOM 644 C CA . THR A 1 86 ? 18.173 -13.512 -6.723 1.00 48.81 86 THR A CA 1
ATOM 645 C C . THR A 1 86 ? 18.020 -14.673 -5.731 1.00 48.81 86 THR A C 1
ATOM 647 O O . THR A 1 86 ? 17.044 -14.742 -4.981 1.00 48.81 86 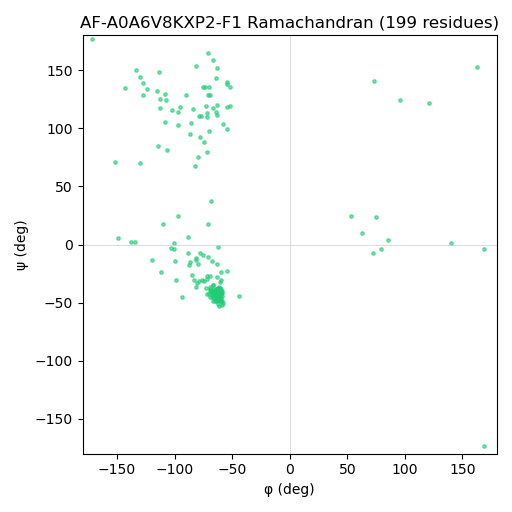THR A O 1
ATOM 650 N N . ARG A 1 87 ? 18.963 -15.628 -5.738 1.00 49.38 87 ARG A N 1
ATOM 651 C CA . ARG A 1 87 ? 19.077 -16.648 -4.682 1.00 49.38 87 ARG A CA 1
ATOM 652 C C . ARG A 1 87 ? 19.566 -15.977 -3.400 1.00 49.38 87 ARG A C 1
ATOM 654 O O . ARG A 1 87 ? 20.515 -15.207 -3.449 1.00 49.38 87 ARG A O 1
ATOM 661 N N . GLY A 1 88 ? 18.948 -16.310 -2.270 1.00 44.00 88 GLY A N 1
ATOM 662 C CA . GLY A 1 88 ? 19.529 -16.012 -0.970 1.00 44.00 88 GLY A CA 1
ATOM 663 C C . GLY A 1 88 ? 20.831 -16.789 -0.800 1.00 44.00 88 GLY A C 1
ATOM 664 O O . GLY A 1 88 ? 20.802 -18.015 -0.755 1.00 44.00 88 GLY A O 1
ATOM 665 N N . ASP A 1 89 ? 21.936 -16.055 -0.724 1.00 41.72 89 ASP A N 1
ATOM 666 C CA . ASP A 1 89 ? 23.065 -16.364 0.165 1.00 41.72 89 ASP A CA 1
ATOM 667 C C . ASP A 1 89 ? 22.932 -15.529 1.462 1.00 41.72 89 ASP A C 1
ATOM 669 O O . ASP A 1 89 ? 23.896 -15.174 2.126 1.00 41.72 89 ASP A O 1
ATOM 673 N N . LEU A 1 90 ? 21.689 -15.135 1.774 1.00 50.62 90 LEU A N 1
ATOM 674 C CA . LEU A 1 90 ? 21.284 -14.367 2.945 1.00 50.62 90 LEU A CA 1
ATOM 675 C C . LEU A 1 90 ? 20.394 -15.286 3.805 1.00 50.62 90 LEU A C 1
ATOM 677 O O . LEU A 1 90 ? 19.172 -15.286 3.663 1.00 50.62 90 LEU A O 1
ATOM 681 N N . ASP A 1 91 ? 21.054 -16.093 4.634 1.00 41.56 91 ASP A N 1
ATOM 682 C CA . ASP A 1 91 ? 20.570 -16.848 5.802 1.00 41.56 91 ASP A CA 1
ATOM 683 C C . ASP A 1 91 ? 19.692 -18.119 5.680 1.00 41.56 91 ASP A C 1
ATOM 685 O O . ASP A 1 91 ? 18.737 -18.259 4.914 1.00 41.56 91 ASP A O 1
ATOM 689 N N . GLU A 1 92 ? 20.042 -19.050 6.577 1.00 41.22 92 GLU A N 1
ATOM 690 C CA . GLU A 1 92 ? 19.708 -20.472 6.745 1.00 41.22 92 GLU A CA 1
ATOM 691 C C . GLU A 1 92 ? 18.246 -20.812 7.129 1.00 41.22 92 GLU A C 1
ATOM 693 O O . GLU A 1 92 ? 17.999 -21.741 7.903 1.00 41.22 92 GLU A O 1
ATOM 698 N N . ARG A 1 93 ? 17.224 -20.112 6.618 1.00 42.53 93 ARG A N 1
ATOM 699 C CA . ARG A 1 93 ? 15.810 -20.465 6.909 1.00 42.53 93 ARG A CA 1
ATOM 700 C C . ARG A 1 93 ? 14.968 -20.631 5.641 1.00 42.53 93 ARG A C 1
ATOM 702 O O . ARG A 1 93 ? 15.098 -19.838 4.711 1.00 42.53 93 ARG A O 1
ATOM 709 N N . PRO A 1 94 ? 14.072 -21.640 5.563 1.00 40.00 94 PRO A N 1
ATOM 710 C CA . PRO A 1 94 ? 13.461 -22.063 4.309 1.00 40.00 94 PRO A CA 1
ATOM 711 C C . PRO A 1 94 ? 12.267 -21.172 3.946 1.00 40.00 94 PRO A C 1
ATOM 713 O O . PRO A 1 94 ? 11.118 -21.609 3.926 1.00 40.00 94 PRO A O 1
ATOM 716 N N . HIS A 1 95 ? 12.512 -19.906 3.617 1.00 41.22 95 HIS A N 1
ATOM 717 C CA . HIS A 1 95 ? 11.529 -19.100 2.902 1.00 41.22 95 HIS A CA 1
ATOM 718 C C . HIS A 1 95 ? 11.732 -19.347 1.408 1.00 41.22 95 HIS A C 1
ATOM 720 O O . HIS A 1 95 ? 12.616 -18.791 0.761 1.00 41.22 95 HIS A O 1
ATOM 726 N N . ARG A 1 96 ? 10.934 -20.282 0.879 1.00 37.62 96 ARG A N 1
ATOM 727 C CA . ARG A 1 96 ? 10.940 -20.733 -0.515 1.00 37.62 96 ARG A CA 1
ATOM 728 C C . ARG A 1 96 ? 10.780 -19.538 -1.460 1.00 37.62 96 ARG A C 1
ATOM 730 O O . ARG A 1 96 ? 9.673 -19.064 -1.693 1.00 37.62 96 ARG A O 1
ATOM 737 N N . VAL A 1 97 ? 11.899 -19.072 -2.008 1.00 43.09 97 VAL A N 1
ATOM 738 C CA . VAL A 1 97 ? 11.957 -18.062 -3.069 1.00 43.09 97 VAL A CA 1
ATOM 739 C C . VAL A 1 97 ? 11.092 -18.545 -4.240 1.00 43.09 97 VAL A C 1
ATOM 741 O O . VAL A 1 97 ? 11.337 -19.621 -4.795 1.00 43.09 97 VAL A O 1
ATOM 744 N N . VAL A 1 98 ? 10.046 -17.788 -4.589 1.00 44.91 98 VAL A N 1
ATOM 745 C CA . VAL A 1 98 ? 9.137 -18.099 -5.705 1.00 44.91 98 VAL A CA 1
ATOM 746 C C . VAL A 1 98 ? 9.866 -17.790 -7.010 1.00 44.91 98 VAL A C 1
ATOM 748 O O . VAL A 1 98 ? 9.837 -16.677 -7.521 1.00 44.91 98 VAL A O 1
ATOM 751 N N . ARG A 1 99 ? 10.585 -18.799 -7.503 1.00 38.78 99 ARG A N 1
ATOM 752 C CA . ARG A 1 99 ? 11.638 -18.671 -8.517 1.00 38.78 99 ARG A CA 1
ATOM 753 C C . ARG A 1 99 ? 11.198 -18.347 -9.945 1.00 38.78 99 ARG A C 1
ATOM 755 O O . ARG A 1 99 ? 12.076 -18.057 -10.740 1.00 38.78 99 ARG A O 1
ATOM 762 N N . ASP A 1 100 ? 9.917 -18.403 -10.301 1.00 40.91 100 ASP A N 1
ATOM 763 C CA . ASP A 1 100 ? 9.630 -18.803 -11.691 1.00 40.91 100 ASP A CA 1
ATOM 764 C C . ASP A 1 100 ? 8.531 -18.033 -12.436 1.00 40.91 100 ASP A C 1
ATOM 766 O O . ASP A 1 100 ? 8.203 -18.374 -13.561 1.00 40.91 100 ASP A O 1
ATOM 770 N N . ARG A 1 101 ? 7.895 -17.012 -11.842 1.00 42.91 101 ARG A N 1
ATOM 771 C CA . ARG A 1 101 ? 6.728 -16.362 -12.500 1.00 42.91 101 ARG A CA 1
ATOM 772 C C . ARG A 1 101 ? 6.703 -14.851 -12.497 1.00 42.91 101 ARG A C 1
ATOM 774 O O . ARG A 1 101 ? 5.721 -14.260 -12.931 1.00 42.91 101 ARG A O 1
ATOM 781 N N . LEU A 1 102 ? 7.738 -14.242 -11.947 1.00 49.81 102 LEU A N 1
ATOM 782 C CA . LEU A 1 102 ? 7.972 -12.830 -12.163 1.00 49.81 102 LEU A CA 1
ATOM 783 C C . LEU A 1 102 ? 8.934 -12.695 -13.348 1.00 49.81 102 LEU A C 1
ATOM 785 O O . LEU A 1 102 ? 8.680 -11.862 -14.202 1.00 49.81 102 LEU A O 1
ATOM 789 N N . ALA A 1 103 ? 10.016 -13.477 -13.432 1.00 43.97 103 ALA A N 1
ATOM 790 C CA . ALA A 1 103 ? 11.061 -13.311 -14.448 1.00 43.97 103 ALA A CA 1
ATOM 791 C C . ALA A 1 103 ? 10.509 -13.260 -15.890 1.00 43.97 103 ALA A C 1
ATOM 793 O O . ALA A 1 103 ? 9.886 -14.207 -16.363 1.00 43.97 103 ALA A O 1
ATOM 794 N N . GLY A 1 104 ? 10.754 -12.143 -16.573 1.00 48.19 104 GLY A N 1
ATOM 795 C CA . GLY A 1 104 ? 10.295 -11.889 -17.935 1.00 48.19 104 GLY A CA 1
ATOM 796 C C . GLY A 1 104 ? 10.358 -10.401 -18.263 1.00 48.19 104 GLY A C 1
ATOM 797 O O . GLY A 1 104 ? 10.292 -9.561 -17.369 1.00 48.19 104 GLY A O 1
ATOM 798 N N . ARG A 1 105 ? 10.520 -10.073 -19.547 1.00 47.16 105 ARG A N 1
ATOM 799 C CA . ARG A 1 105 ? 10.342 -8.709 -20.046 1.00 47.16 105 ARG A CA 1
ATOM 800 C C . ARG A 1 105 ? 8.838 -8.466 -20.148 1.00 47.16 105 ARG A C 1
ATOM 802 O O . ARG A 1 105 ? 8.175 -9.095 -20.968 1.00 47.16 105 ARG A O 1
ATOM 809 N N . MET A 1 106 ? 8.297 -7.612 -19.287 1.00 53.66 106 MET A N 1
ATOM 810 C CA . MET A 1 106 ? 6.881 -7.246 -19.339 1.00 53.66 106 MET A CA 1
ATOM 811 C C . MET A 1 106 ? 6.654 -6.192 -20.433 1.00 53.66 106 MET A C 1
ATOM 813 O O . MET A 1 106 ? 6.489 -5.012 -20.147 1.00 53.66 106 MET A O 1
ATOM 817 N N . ASP A 1 107 ? 6.671 -6.620 -21.697 1.00 52.12 107 ASP A N 1
ATOM 818 C CA . ASP A 1 107 ? 6.239 -5.788 -22.822 1.00 52.12 107 ASP A CA 1
ATOM 819 C C . ASP A 1 107 ? 4.714 -5.940 -22.975 1.00 52.12 107 ASP A C 1
ATOM 821 O O . ASP A 1 107 ? 4.222 -6.971 -23.433 1.00 52.12 107 ASP A O 1
ATOM 825 N N . GLY A 1 108 ? 3.942 -4.940 -22.549 1.00 61.06 108 GLY A N 1
ATOM 826 C CA . GLY A 1 108 ? 2.478 -4.999 -22.584 1.00 61.06 108 GLY A CA 1
ATOM 827 C C . GLY A 1 108 ? 1.817 -3.671 -22.229 1.00 61.06 108 GLY A C 1
ATOM 828 O O . GLY A 1 108 ? 2.488 -2.694 -21.888 1.00 61.06 108 GLY A O 1
ATOM 829 N N . ARG A 1 109 ? 0.481 -3.614 -22.306 1.00 70.88 109 ARG A N 1
ATOM 830 C CA . ARG A 1 109 ? -0.271 -2.442 -21.840 1.00 70.88 109 ARG A CA 1
ATOM 831 C C . ARG A 1 109 ? -0.065 -2.306 -20.330 1.00 70.88 109 ARG A C 1
ATOM 833 O O . ARG A 1 109 ? -0.032 -3.303 -19.617 1.00 70.88 109 ARG A O 1
ATOM 840 N N . PHE A 1 110 ? 0.021 -1.070 -19.838 1.00 75.69 110 PHE A N 1
ATOM 841 C CA . PHE A 1 110 ? 0.211 -0.757 -18.415 1.00 75.69 110 PHE A CA 1
ATOM 842 C C . PHE A 1 110 ? -0.669 -1.603 -17.473 1.00 75.69 110 PHE A C 1
ATOM 844 O O . PHE A 1 110 ? -0.194 -2.132 -16.472 1.00 75.69 110 PHE A O 1
ATOM 851 N N . ASP A 1 111 ? -1.947 -1.768 -17.821 1.00 80.56 111 ASP A N 1
ATOM 852 C CA . ASP A 1 111 ? -2.905 -2.555 -17.043 1.00 80.56 111 ASP A CA 1
ATOM 853 C C . ASP A 1 111 ? -2.528 -4.035 -16.903 1.00 80.56 111 ASP A C 1
ATOM 855 O O . ASP A 1 111 ? -2.751 -4.614 -15.839 1.00 80.56 111 ASP A O 1
ATOM 859 N N . ASP A 1 112 ? -1.952 -4.634 -17.945 1.00 80.50 112 ASP A N 1
ATOM 860 C CA . ASP A 1 112 ? -1.567 -6.045 -17.956 1.00 80.50 112 ASP A CA 1
ATOM 861 C C . ASP A 1 112 ? -0.355 -6.269 -17.048 1.00 80.50 112 ASP A C 1
ATOM 863 O O . ASP A 1 112 ? -0.334 -7.204 -16.247 1.00 80.50 112 ASP A O 1
ATOM 867 N N . VAL A 1 113 ? 0.619 -5.354 -17.114 1.00 79.00 113 VAL A N 1
ATOM 868 C CA . VAL A 1 113 ? 1.827 -5.373 -16.273 1.00 79.00 113 VAL A CA 1
ATOM 869 C C . VAL A 1 113 ? 1.458 -5.294 -14.794 1.00 79.00 113 VAL A C 1
ATOM 871 O O . VAL A 1 113 ? 1.949 -6.065 -13.968 1.00 79.00 113 VAL A O 1
ATOM 874 N N . VAL A 1 114 ? 0.548 -4.379 -14.462 1.00 85.06 114 VAL A N 1
ATOM 875 C CA . VAL A 1 114 ? 0.069 -4.146 -13.098 1.00 85.06 114 VAL A CA 1
ATOM 876 C C . VAL A 1 114 ? -0.645 -5.383 -12.527 1.00 85.06 114 VAL A C 1
ATOM 878 O O . VAL A 1 114 ? -0.387 -5.768 -11.385 1.00 85.06 114 VAL A O 1
ATOM 881 N N . VAL A 1 115 ? -1.493 -6.051 -13.319 1.00 84.88 115 VAL A N 1
ATOM 882 C CA . VAL A 1 115 ? -2.185 -7.287 -12.902 1.00 84.88 115 VAL A CA 1
ATOM 883 C C . VAL A 1 115 ? -1.197 -8.438 -12.710 1.00 84.88 115 VAL A C 1
ATOM 885 O O . VAL A 1 115 ? -1.196 -9.082 -11.658 1.00 84.88 115 VAL A O 1
ATOM 888 N N . GLN A 1 116 ? -0.307 -8.664 -13.679 1.00 81.75 116 GLN A N 1
ATOM 889 C CA . GLN A 1 116 ? 0.681 -9.743 -13.606 1.00 81.75 116 GLN A CA 1
ATOM 890 C C . GLN A 1 116 ? 1.606 -9.602 -12.390 1.00 81.75 116 GLN A C 1
ATOM 892 O O . GLN A 1 116 ? 1.936 -10.600 -11.742 1.00 81.75 116 GLN A O 1
ATOM 897 N N . LEU A 1 117 ? 1.998 -8.371 -12.052 1.00 83.38 117 LEU A N 1
ATOM 898 C CA . LEU A 1 117 ? 2.862 -8.080 -10.912 1.00 83.38 117 LEU A CA 1
ATOM 899 C C . LEU A 1 117 ? 2.169 -8.391 -9.578 1.00 83.38 117 LEU A C 1
ATOM 901 O O . LEU A 1 117 ? 2.757 -9.053 -8.717 1.00 83.38 117 LEU A O 1
ATOM 905 N N . ALA A 1 118 ? 0.908 -7.983 -9.426 1.00 89.00 118 ALA A N 1
ATOM 906 C CA . ALA A 1 118 ? 0.109 -8.286 -8.241 1.00 89.00 118 ALA A CA 1
ATOM 907 C C . ALA A 1 118 ? -0.119 -9.794 -8.070 1.00 89.00 118 ALA A C 1
ATOM 909 O O . ALA A 1 118 ? 0.052 -10.330 -6.972 1.00 89.00 118 ALA A O 1
ATOM 910 N N . ASP A 1 119 ? -0.430 -10.502 -9.155 1.00 86.94 119 ASP A N 1
ATOM 911 C CA . ASP A 1 119 ? -0.601 -11.955 -9.129 1.00 86.94 119 ASP A CA 1
ATOM 912 C C . ASP A 1 119 ? 0.714 -12.683 -8.842 1.00 86.94 119 ASP A C 1
ATOM 914 O O . ASP A 1 119 ? 0.730 -13.705 -8.153 1.00 86.94 119 ASP A O 1
ATOM 918 N N . GLY A 1 120 ? 1.837 -12.154 -9.333 1.00 83.62 120 GLY A N 1
ATOM 919 C CA . GLY A 1 120 ? 3.178 -12.605 -8.976 1.00 83.62 120 GLY A CA 1
ATOM 920 C C . GLY A 1 120 ? 3.437 -12.516 -7.478 1.00 83.62 120 GLY A C 1
ATOM 921 O O . GLY A 1 120 ? 3.826 -13.514 -6.870 1.00 83.62 120 GLY A O 1
ATOM 922 N N . TYR A 1 121 ? 3.159 -11.356 -6.883 1.00 85.69 121 TYR A N 1
ATOM 923 C CA . TYR A 1 121 ? 3.322 -11.120 -5.450 1.00 85.69 121 TYR A CA 1
ATOM 924 C C . TYR A 1 121 ? 2.409 -12.007 -4.590 1.00 85.69 121 TYR A C 1
ATOM 926 O O . TYR A 1 121 ? 2.890 -12.630 -3.647 1.00 85.69 121 TYR A O 1
ATOM 934 N N . ARG A 1 122 ? 1.121 -12.156 -4.935 1.00 86.50 122 ARG A N 1
ATOM 935 C CA . ARG A 1 122 ? 0.158 -12.984 -4.171 1.00 86.50 122 ARG A CA 1
ATOM 936 C C . ARG A 1 122 ? 0.548 -14.457 -4.072 1.00 86.50 122 ARG A C 1
ATOM 938 O O . ARG A 1 122 ? 0.119 -15.152 -3.158 1.00 86.50 122 ARG A O 1
ATOM 945 N N . ARG A 1 123 ? 1.361 -14.948 -5.008 1.00 83.75 123 ARG A N 1
ATOM 946 C CA . ARG A 1 123 ? 1.872 -16.324 -4.991 1.00 83.75 123 ARG A CA 1
ATOM 947 C C . ARG A 1 123 ? 3.031 -16.530 -4.016 1.00 83.75 123 ARG A C 1
ATOM 949 O O . ARG A 1 123 ? 3.447 -17.673 -3.846 1.00 83.75 123 ARG A O 1
ATOM 956 N N . ILE A 1 124 ? 3.565 -15.468 -3.409 1.00 82.88 124 ILE A N 1
ATOM 957 C CA . ILE A 1 124 ? 4.638 -15.531 -2.413 1.00 82.88 124 ILE A CA 1
ATOM 958 C C . ILE A 1 124 ? 4.034 -15.931 -1.060 1.00 82.88 124 ILE A C 1
ATOM 960 O O . ILE A 1 124 ? 3.355 -15.111 -0.444 1.00 82.88 124 ILE A O 1
ATOM 964 N N . PRO A 1 125 ? 4.311 -17.144 -0.537 1.00 77.50 125 PRO A N 1
ATOM 965 C CA . PRO A 1 125 ? 3.668 -17.614 0.692 1.00 77.50 125 PRO A CA 1
ATOM 966 C C . PRO A 1 125 ? 3.998 -16.762 1.922 1.00 77.50 125 PRO A C 1
ATOM 968 O O . PRO A 1 125 ? 3.207 -16.688 2.853 1.00 77.50 125 PRO A O 1
ATOM 971 N N . SER A 1 126 ? 5.173 -16.123 1.937 1.00 80.69 126 SER A N 1
ATOM 972 C CA . SER A 1 126 ? 5.596 -15.248 3.033 1.00 80.69 126 SER A CA 1
ATOM 973 C C . SER A 1 126 ? 4.988 -13.846 2.973 1.00 80.69 126 SER A C 1
ATOM 975 O O . SER A 1 126 ? 5.106 -13.115 3.953 1.00 80.69 126 SER A O 1
ATOM 977 N N . GLY A 1 127 ? 4.433 -13.425 1.828 1.00 83.38 127 GLY A N 1
ATOM 978 C CA . GLY A 1 127 ? 4.022 -12.037 1.585 1.00 83.38 127 GLY A CA 1
ATOM 979 C C . GLY A 1 127 ? 5.170 -11.014 1.612 1.00 83.38 127 GLY A C 1
ATOM 980 O O . GLY A 1 127 ? 4.925 -9.810 1.608 1.00 83.38 127 GLY A O 1
ATOM 981 N N . ARG A 1 128 ? 6.435 -11.458 1.650 1.00 83.50 128 ARG A N 1
ATOM 982 C CA . ARG A 1 128 ? 7.612 -10.579 1.736 1.00 83.50 128 ARG A CA 1
ATOM 983 C C . ARG A 1 128 ? 8.348 -10.552 0.403 1.00 83.50 128 ARG A C 1
ATOM 985 O O . ARG A 1 128 ? 8.758 -11.599 -0.095 1.00 83.50 128 ARG A O 1
ATOM 992 N N . LEU A 1 129 ? 8.540 -9.354 -0.142 1.00 83.62 129 LEU A N 1
ATOM 993 C CA . LEU A 1 129 ? 9.257 -9.114 -1.391 1.00 83.62 129 LEU A CA 1
ATOM 994 C C . LEU A 1 129 ? 10.336 -8.055 -1.160 1.00 83.62 129 LEU A C 1
ATOM 996 O O . LEU A 1 129 ? 10.044 -6.975 -0.656 1.00 83.62 129 LEU A O 1
ATOM 1000 N N . VAL A 1 130 ? 11.569 -8.361 -1.562 1.00 82.56 130 VAL A N 1
ATOM 1001 C CA . VAL A 1 130 ? 12.682 -7.406 -1.571 1.00 82.56 130 VAL A CA 1
ATOM 1002 C C . VAL A 1 130 ? 13.069 -7.143 -3.020 1.00 82.56 130 VAL A C 1
ATOM 1004 O O . VAL A 1 130 ? 13.348 -8.077 -3.770 1.00 82.56 130 VAL A O 1
ATOM 1007 N N . ILE A 1 131 ? 13.076 -5.870 -3.414 1.00 81.06 131 ILE A N 1
ATOM 1008 C CA . ILE A 1 131 ? 13.447 -5.429 -4.761 1.00 81.06 131 ILE A CA 1
ATOM 1009 C C . ILE A 1 131 ? 14.868 -4.870 -4.699 1.00 81.06 131 ILE A C 1
ATOM 1011 O O . ILE A 1 131 ? 15.111 -3.849 -4.060 1.00 81.06 131 ILE A O 1
ATOM 1015 N N . VAL A 1 132 ? 15.803 -5.522 -5.389 1.00 79.00 132 VAL A N 1
ATOM 1016 C CA . VAL A 1 132 ? 17.220 -5.131 -5.434 1.00 79.00 132 VAL A CA 1
ATOM 1017 C C . VAL A 1 132 ? 17.588 -4.681 -6.845 1.00 79.00 132 VAL A C 1
ATOM 1019 O O . VAL A 1 132 ? 17.037 -5.158 -7.831 1.00 79.00 132 VAL A O 1
ATOM 1022 N N . GLY A 1 133 ? 18.521 -3.739 -6.952 1.00 73.94 133 GLY A N 1
ATOM 1023 C CA . GLY A 1 133 ? 19.200 -3.405 -8.204 1.00 73.94 133 GLY A CA 1
ATOM 1024 C C . GLY A 1 133 ? 20.004 -2.116 -8.067 1.00 73.94 133 GLY A C 1
ATOM 1025 O O . GLY A 1 133 ? 20.007 -1.497 -7.003 1.00 73.94 133 GLY A O 1
ATOM 1026 N N . GLU A 1 134 ? 20.554 -1.634 -9.169 1.00 74.75 134 GLU A N 1
ATOM 1027 C CA . GLU A 1 134 ? 21.338 -0.397 -9.196 1.00 74.75 134 GLU A CA 1
ATOM 1028 C C . GLU A 1 134 ? 20.495 0.858 -8.888 1.00 74.75 134 GLU A C 1
ATOM 1030 O O . GLU A 1 134 ? 19.256 0.830 -9.022 1.00 74.75 134 GLU A O 1
ATOM 1035 N N . PRO A 1 135 ? 21.129 1.962 -8.450 1.00 76.31 135 PRO A N 1
ATOM 1036 C CA . PRO A 1 135 ? 20.490 3.273 -8.402 1.00 76.31 135 PRO A CA 1
ATOM 1037 C C . PRO A 1 135 ? 19.857 3.618 -9.755 1.00 76.31 135 PRO A C 1
ATOM 1039 O O . PRO A 1 135 ? 20.443 3.377 -10.803 1.00 76.31 135 PRO A O 1
ATOM 1042 N N . GLY A 1 136 ? 18.631 4.142 -9.747 1.00 73.88 136 GLY A N 1
ATOM 1043 C CA . GLY A 1 136 ? 17.918 4.478 -10.984 1.00 73.88 136 GLY A CA 1
ATOM 1044 C C . GLY A 1 136 ? 17.254 3.301 -11.714 1.00 73.88 136 GLY A C 1
ATOM 1045 O O . GLY A 1 136 ? 16.484 3.542 -12.635 1.00 73.88 136 GLY A O 1
ATOM 1046 N N . ALA A 1 137 ? 17.414 2.047 -11.267 1.00 74.19 137 ALA A N 1
ATOM 1047 C CA . ALA A 1 137 ? 16.797 0.875 -11.915 1.00 74.19 137 ALA A CA 1
ATOM 1048 C C . ALA A 1 137 ? 15.258 0.762 -11.751 1.00 74.19 137 ALA A C 1
ATOM 1050 O O . ALA A 1 137 ? 14.696 -0.320 -11.883 1.00 74.19 137 ALA A O 1
ATOM 1051 N N . GLY A 1 138 ? 14.561 1.843 -11.387 1.00 76.88 138 GLY A N 1
ATOM 1052 C CA . GLY A 1 138 ? 13.094 1.874 -11.366 1.00 76.88 138 GLY A CA 1
ATOM 1053 C C . GLY A 1 138 ? 12.410 1.135 -10.206 1.00 76.8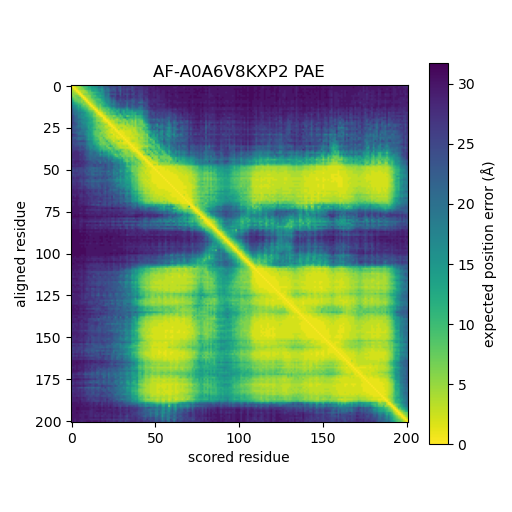8 138 GLY A C 1
ATOM 1054 O O . GLY A 1 138 ? 11.244 0.778 -10.330 1.00 76.88 138 GLY A O 1
ATOM 1055 N N . LYS A 1 139 ? 13.069 0.924 -9.056 1.00 84.56 139 LYS A N 1
ATOM 1056 C CA . LYS A 1 139 ? 12.459 0.207 -7.902 1.00 84.56 139 LYS A CA 1
ATOM 1057 C C . LYS A 1 139 ? 11.206 0.893 -7.382 1.00 84.56 139 LYS A C 1
ATOM 1059 O O . LYS A 1 139 ? 10.215 0.230 -7.104 1.00 84.56 139 LYS A O 1
ATOM 1064 N N . THR A 1 140 ? 11.249 2.221 -7.293 1.00 84.19 140 THR A N 1
ATOM 1065 C CA . THR A 1 140 ? 10.095 3.033 -6.900 1.00 84.19 140 THR A CA 1
ATOM 1066 C C . THR A 1 140 ? 8.953 2.860 -7.892 1.00 84.19 140 THR A C 1
ATOM 1068 O O . THR A 1 140 ? 7.809 2.700 -7.484 1.00 84.19 140 THR A O 1
ATOM 1071 N N . VAL A 1 141 ? 9.260 2.810 -9.193 1.00 84.62 141 VAL A N 1
ATOM 1072 C CA . VAL A 1 141 ? 8.257 2.534 -10.228 1.00 84.62 141 VAL A CA 1
ATOM 1073 C C . VAL A 1 141 ? 7.653 1.149 -10.033 1.00 84.62 141 VAL A C 1
ATOM 1075 O O . VAL A 1 141 ? 6.434 1.033 -9.980 1.00 84.62 141 VAL A O 1
ATOM 1078 N N . LEU A 1 142 ? 8.472 0.119 -9.821 1.00 85.25 142 LEU A N 1
ATOM 1079 C CA . LEU A 1 142 ? 7.980 -1.234 -9.564 1.00 85.25 142 LEU A CA 1
ATOM 1080 C C . LEU A 1 142 ? 7.080 -1.302 -8.317 1.00 85.25 142 LEU A C 1
ATOM 1082 O O . LEU A 1 142 ? 6.033 -1.943 -8.354 1.00 85.25 142 LEU A O 1
ATOM 1086 N N . ALA A 1 143 ? 7.446 -0.607 -7.237 1.00 89.06 143 ALA A N 1
ATOM 1087 C CA . ALA A 1 143 ? 6.644 -0.532 -6.018 1.00 89.06 143 ALA A CA 1
ATOM 1088 C C . ALA A 1 143 ? 5.288 0.167 -6.251 1.00 89.06 143 ALA A C 1
ATOM 1090 O O . ALA A 1 143 ? 4.260 -0.314 -5.769 1.00 89.06 143 ALA A O 1
ATOM 1091 N N . MET A 1 144 ? 5.256 1.249 -7.040 1.00 89.00 144 MET A N 1
ATOM 1092 C CA . MET A 1 144 ? 4.011 1.923 -7.442 1.00 89.00 144 MET A CA 1
ATOM 1093 C C . MET A 1 144 ? 3.116 1.014 -8.287 1.00 89.00 144 MET A C 1
ATOM 1095 O O . MET A 1 144 ? 1.931 0.876 -7.991 1.00 89.00 144 MET A O 1
ATOM 1099 N N . LEU A 1 145 ? 3.677 0.347 -9.301 1.00 88.38 145 LEU A N 1
ATOM 1100 C CA . LEU A 1 145 ? 2.927 -0.583 -10.152 1.00 88.38 145 LEU A CA 1
ATOM 1101 C C . LEU A 1 145 ? 2.348 -1.747 -9.341 1.00 88.38 145 LEU A C 1
ATOM 1103 O O . LEU A 1 145 ? 1.189 -2.111 -9.531 1.00 88.38 145 LEU A O 1
ATOM 1107 N N . LEU A 1 146 ? 3.131 -2.301 -8.408 1.00 90.31 146 LEU A N 1
ATOM 1108 C CA . LEU A 1 146 ? 2.671 -3.372 -7.527 1.00 90.31 146 LEU A CA 1
ATOM 1109 C C . LEU A 1 146 ? 1.510 -2.893 -6.652 1.00 90.31 146 LEU A C 1
ATOM 1111 O O . LEU A 1 146 ? 0.494 -3.577 -6.559 1.00 90.31 146 LEU A O 1
ATOM 1115 N N . THR A 1 147 ? 1.635 -1.708 -6.056 1.00 93.31 147 THR A N 1
ATOM 1116 C CA . THR A 1 147 ? 0.593 -1.114 -5.206 1.00 93.31 147 THR A CA 1
ATOM 1117 C C . THR A 1 147 ? -0.708 -0.928 -5.979 1.00 93.31 147 THR A C 1
ATOM 1119 O O . THR A 1 147 ? -1.758 -1.393 -5.537 1.00 93.31 147 THR A O 1
ATOM 1122 N N . LEU A 1 148 ? -0.640 -0.350 -7.181 1.00 92.62 148 LEU A N 1
ATOM 1123 C CA . LEU A 1 148 ? -1.804 -0.185 -8.053 1.00 92.62 148 LEU A CA 1
ATOM 1124 C C . LEU A 1 148 ? -2.444 -1.527 -8.432 1.00 92.62 148 LEU A C 1
ATOM 1126 O O . LEU A 1 148 ? -3.669 -1.629 -8.490 1.00 92.62 148 LEU A O 1
ATOM 1130 N N . GLY A 1 149 ? -1.642 -2.570 -8.651 1.00 91.94 149 GLY A N 1
ATOM 1131 C CA . GLY A 1 149 ? -2.151 -3.895 -9.011 1.00 91.94 149 GLY A CA 1
ATOM 1132 C C . GLY A 1 149 ? -2.822 -4.608 -7.852 1.00 91.94 149 GLY A C 1
ATOM 1133 O O . GLY A 1 149 ? -3.860 -5.252 -8.028 1.00 91.94 149 GLY A O 1
ATOM 1134 N N . LEU A 1 150 ? -2.274 -4.447 -6.650 1.00 93.56 150 LEU A N 1
ATOM 1135 C CA . LEU A 1 150 ? -2.886 -4.959 -5.433 1.00 93.56 150 LEU A CA 1
ATOM 1136 C C . LEU A 1 150 ? -4.205 -4.240 -5.137 1.00 93.56 150 LEU A C 1
ATOM 1138 O O . LEU A 1 150 ? -5.180 -4.926 -4.836 1.00 93.56 150 LEU A O 1
ATOM 1142 N N . LEU A 1 151 ? -4.271 -2.913 -5.315 1.00 94.38 151 LEU A N 1
ATOM 1143 C CA . LEU A 1 151 ? -5.506 -2.126 -5.170 1.00 94.38 151 LEU A CA 1
ATOM 1144 C C . LEU A 1 151 ? -6.572 -2.529 -6.188 1.00 94.38 151 LEU A C 1
ATOM 1146 O O . LEU A 1 151 ? -7.729 -2.701 -5.821 1.00 94.38 151 LEU A O 1
ATOM 1150 N N . LYS A 1 152 ? -6.194 -2.739 -7.454 1.00 91.12 152 LYS A N 1
ATOM 1151 C CA . LYS A 1 152 ? -7.133 -3.092 -8.534 1.00 91.12 152 LYS A CA 1
ATOM 1152 C C . LYS A 1 152 ? -7.885 -4.400 -8.278 1.00 91.12 152 LYS A C 1
ATOM 1154 O O . LYS A 1 152 ? -9.023 -4.540 -8.705 1.00 91.12 152 LYS A O 1
ATOM 1159 N N . ALA A 1 153 ? -7.249 -5.352 -7.602 1.00 88.69 153 ALA A N 1
ATOM 1160 C CA . ALA A 1 153 ? -7.832 -6.656 -7.284 1.00 88.69 153 ALA A CA 1
ATOM 1161 C C . ALA A 1 153 ? -8.142 -6.823 -5.781 1.00 88.69 153 ALA A C 1
ATOM 1163 O O . ALA A 1 153 ? -8.288 -7.945 -5.297 1.00 88.69 153 ALA A O 1
ATOM 1164 N N . ARG A 1 154 ? -8.210 -5.716 -5.032 1.00 92.88 154 ARG A N 1
ATOM 1165 C CA . ARG A 1 154 ? -8.605 -5.691 -3.621 1.00 92.88 154 ARG A CA 1
ATOM 1166 C C . ARG A 1 154 ? -10.126 -5.868 -3.507 1.00 92.88 154 ARG A C 1
ATOM 1168 O O . ARG A 1 154 ? -10.878 -5.228 -4.233 1.00 92.88 154 ARG A O 1
ATOM 1175 N N . ALA A 1 155 ? -10.575 -6.709 -2.576 1.00 92.31 155 ALA A N 1
ATOM 1176 C CA . ALA A 1 155 ? -11.985 -6.788 -2.192 1.00 92.31 155 ALA A CA 1
ATOM 1177 C C . ALA A 1 155 ? -12.345 -5.676 -1.188 1.00 92.31 155 ALA A C 1
ATOM 1179 O O . ALA A 1 155 ? -11.478 -5.220 -0.442 1.00 92.31 155 ALA A O 1
ATOM 1180 N N . SER A 1 156 ? -13.613 -5.260 -1.143 1.00 90.44 156 SER A N 1
ATOM 1181 C CA . SER A 1 156 ? -14.101 -4.319 -0.119 1.00 90.44 156 SER A CA 1
ATOM 1182 C C . SER A 1 156 ? -13.780 -4.838 1.290 1.00 90.44 156 SER A C 1
ATOM 1184 O O . SER A 1 156 ? -13.824 -6.046 1.533 1.00 90.44 156 SER A O 1
ATOM 1186 N N . GLY A 1 157 ? -13.341 -3.940 2.172 1.00 88.50 157 GLY A N 1
ATOM 1187 C CA . GLY A 1 157 ? -12.911 -4.259 3.538 1.00 88.50 157 GLY A CA 1
ATOM 1188 C C . GLY A 1 157 ? -11.570 -5.000 3.666 1.00 88.50 157 GLY A C 1
ATOM 1189 O O . GLY A 1 157 ? -11.051 -5.146 4.769 1.00 88.50 157 GLY A O 1
ATOM 1190 N N . ALA A 1 158 ? -10.949 -5.442 2.565 1.00 90.94 158 ALA A N 1
ATOM 1191 C CA . ALA A 1 158 ? -9.664 -6.142 2.620 1.00 90.94 158 ALA A CA 1
ATOM 1192 C C . ALA A 1 158 ? -8.496 -5.195 2.993 1.00 90.94 158 ALA A C 1
ATOM 1194 O O . ALA A 1 158 ? -8.623 -3.971 2.886 1.00 90.94 158 ALA A O 1
ATOM 1195 N N . PRO A 1 159 ? -7.318 -5.716 3.381 1.00 91.81 159 PRO A N 1
ATOM 1196 C CA . PRO A 1 159 ? -6.155 -4.879 3.679 1.00 91.81 159 PRO A CA 1
ATOM 1197 C C . PRO A 1 159 ? -5.783 -3.934 2.528 1.00 91.81 159 PRO A C 1
ATOM 1199 O O . PRO A 1 159 ? -5.835 -4.313 1.354 1.00 91.81 159 PRO A O 1
ATOM 1202 N N . VAL A 1 160 ? -5.406 -2.700 2.867 1.00 94.88 160 VAL A N 1
ATOM 1203 C CA . VAL A 1 160 ? -5.043 -1.661 1.894 1.00 94.88 160 VAL A CA 1
ATOM 1204 C C . VAL A 1 160 ? -3.524 -1.649 1.702 1.00 94.88 160 VAL A C 1
ATOM 1206 O O . VAL A 1 160 ? -2.799 -1.406 2.666 1.00 94.88 160 VAL A O 1
ATOM 1209 N N . PRO A 1 161 ? -3.004 -1.906 0.491 1.00 93.69 161 PRO A N 1
ATOM 1210 C CA . PRO A 1 161 ? -1.583 -1.743 0.212 1.00 93.69 161 PRO A CA 1
ATOM 1211 C C . PRO A 1 161 ? -1.225 -0.249 0.189 1.00 93.69 161 PRO A C 1
ATOM 1213 O O . PRO A 1 161 ? -1.856 0.543 -0.508 1.00 93.69 161 PRO A O 1
ATOM 1216 N N . VAL A 1 162 ? -0.193 0.123 0.941 1.00 93.12 162 VAL A N 1
ATOM 1217 C CA . VAL A 1 162 ? 0.291 1.503 1.076 1.00 93.12 162 VAL A CA 1
ATOM 1218 C C . VAL A 1 162 ? 1.797 1.549 0.841 1.00 93.12 162 VAL A C 1
ATOM 1220 O O . VAL A 1 162 ? 2.520 0.621 1.210 1.00 93.12 162 VAL A O 1
ATOM 1223 N N . LEU A 1 163 ? 2.278 2.624 0.219 1.00 90.75 163 LEU A N 1
ATOM 1224 C CA . LEU A 1 163 ? 3.708 2.864 0.047 1.00 90.75 163 LEU A CA 1
ATOM 1225 C C . LEU A 1 163 ? 4.195 3.799 1.144 1.00 90.75 163 LEU A C 1
ATOM 1227 O O . LEU A 1 163 ? 3.822 4.966 1.178 1.00 90.75 163 LEU A O 1
ATOM 1231 N N . LEU A 1 164 ? 5.053 3.279 2.019 1.00 89.75 164 LEU A N 1
ATOM 1232 C CA . LEU A 1 164 ? 5.632 4.034 3.122 1.00 89.75 164 LEU A CA 1
ATOM 1233 C C . LEU A 1 164 ? 7.145 4.153 2.933 1.00 89.75 164 LEU A C 1
ATOM 1235 O O . LEU A 1 164 ? 7.837 3.167 2.666 1.00 89.75 164 LEU A O 1
ATOM 1239 N N . ALA A 1 165 ? 7.672 5.365 3.092 1.00 87.88 165 ALA A N 1
ATOM 1240 C CA . ALA A 1 165 ? 9.105 5.611 3.037 1.00 87.88 165 ALA A CA 1
ATOM 1241 C C . ALA A 1 165 ? 9.756 5.187 4.360 1.00 87.88 165 ALA A C 1
ATOM 1243 O O . ALA A 1 165 ? 9.848 5.982 5.296 1.00 87.88 165 ALA A O 1
ATOM 1244 N N . ALA A 1 166 ? 10.237 3.943 4.426 1.00 85.44 166 ALA A N 1
ATOM 1245 C CA . ALA A 1 166 ? 10.882 3.383 5.620 1.00 85.44 166 ALA A CA 1
ATOM 1246 C C . ALA A 1 166 ? 12.066 4.224 6.142 1.00 85.44 166 ALA A C 1
ATOM 1248 O O . ALA A 1 166 ? 12.381 4.170 7.322 1.00 85.44 166 ALA A O 1
ATOM 1249 N N . SER A 1 167 ? 12.687 5.051 5.293 1.00 84.38 167 SER A N 1
ATOM 1250 C CA . SER A 1 167 ? 13.740 5.997 5.687 1.00 84.38 167 SER A CA 1
ATOM 1251 C C . SER A 1 167 ? 13.285 7.078 6.673 1.00 84.38 167 SER A C 1
ATOM 1253 O O . SER A 1 167 ? 14.127 7.748 7.259 1.00 84.38 167 SER A O 1
ATOM 1255 N N . SER A 1 168 ? 11.975 7.292 6.819 1.00 86.31 168 SER A N 1
ATOM 1256 C CA . SER A 1 168 ? 11.403 8.242 7.782 1.00 86.31 168 SER A CA 1
ATOM 1257 C C . SER A 1 168 ? 11.135 7.630 9.160 1.00 86.31 168 SER A C 1
ATOM 1259 O O . SER A 1 168 ? 10.768 8.358 10.079 1.00 86.31 168 SER A O 1
ATOM 1261 N N . TRP A 1 169 ? 11.289 6.312 9.307 1.00 93.31 169 TRP A N 1
ATOM 1262 C CA . TRP A 1 169 ? 11.073 5.617 10.570 1.00 93.31 169 TRP A CA 1
ATOM 1263 C C . TRP A 1 169 ? 12.362 5.554 11.390 1.00 93.31 169 TRP A C 1
ATOM 1265 O O . TRP A 1 169 ? 13.396 5.100 10.897 1.00 93.31 169 TRP A O 1
ATOM 1275 N N . ASP A 1 170 ? 12.283 5.972 12.654 1.00 90.94 170 ASP A N 1
ATOM 1276 C CA . ASP A 1 170 ? 13.340 5.775 13.645 1.00 90.94 170 ASP A CA 1
ATOM 1277 C C . ASP A 1 170 ? 12.889 4.719 14.675 1.00 90.94 170 ASP A C 1
ATOM 1279 O O . ASP A 1 170 ? 12.071 5.033 15.548 1.00 90.94 170 ASP A O 1
ATOM 1283 N N . PRO A 1 171 ? 13.427 3.484 14.618 1.00 91.19 171 PRO A N 1
ATOM 1284 C CA . PRO A 1 171 ? 13.006 2.387 15.489 1.00 91.19 171 PRO A CA 1
ATOM 1285 C C . PRO A 1 171 ? 13.376 2.597 16.964 1.00 91.19 171 PRO A C 1
ATOM 1287 O O . PRO A 1 171 ? 12.885 1.866 17.821 1.00 91.19 171 PRO A O 1
ATOM 1290 N N . VAL A 1 172 ? 14.258 3.554 17.276 1.00 94.25 172 VAL A N 1
ATOM 1291 C CA . VAL A 1 172 ? 14.636 3.882 18.659 1.00 94.25 172 VAL A CA 1
ATOM 1292 C C . VAL A 1 172 ? 13.614 4.824 19.293 1.00 94.25 172 VAL A C 1
ATOM 1294 O O . VAL A 1 172 ? 13.415 4.789 20.506 1.00 94.25 172 VAL A O 1
ATOM 1297 N N . ARG A 1 173 ? 12.979 5.679 18.486 1.00 90.88 173 ARG A N 1
ATOM 1298 C CA . ARG A 1 173 ? 12.076 6.736 18.964 1.00 90.88 173 ARG A CA 1
ATOM 1299 C C . ARG A 1 173 ? 10.605 6.363 18.884 1.00 90.88 173 ARG A C 1
ATOM 1301 O O . ARG A 1 173 ? 9.830 6.863 19.692 1.00 90.88 173 ARG A O 1
ATOM 1308 N N . GLU A 1 174 ? 10.222 5.535 17.919 1.00 94.12 174 GLU A N 1
ATOM 1309 C CA . GLU A 1 174 ? 8.819 5.252 17.622 1.00 94.12 174 GLU A CA 1
ATOM 1310 C C . GLU A 1 174 ? 8.633 3.782 17.232 1.00 94.12 174 GLU A C 1
ATOM 1312 O O . GLU A 1 174 ? 9.391 3.227 16.429 1.00 94.12 174 GLU A O 1
ATOM 1317 N N . GLY A 1 175 ? 7.605 3.141 17.796 1.00 94.00 175 GLY A N 1
ATOM 1318 C CA . GLY A 1 175 ? 7.201 1.799 17.388 1.00 94.00 175 GLY A CA 1
ATOM 1319 C C . GLY A 1 175 ? 6.726 1.781 15.934 1.00 94.00 175 GLY A C 1
ATOM 1320 O O . GLY A 1 175 ? 6.230 2.780 15.421 1.00 94.00 175 GLY A O 1
ATOM 1321 N N . LEU A 1 176 ? 6.866 0.637 15.256 1.00 90.81 176 LEU A N 1
ATOM 1322 C CA . LEU A 1 176 ? 6.463 0.519 13.850 1.00 90.81 176 LEU A CA 1
ATOM 1323 C C . LEU A 1 176 ? 4.973 0.838 13.660 1.00 90.81 176 LEU A C 1
ATOM 1325 O O . LEU A 1 176 ? 4.629 1.569 12.738 1.00 90.81 176 LEU A O 1
ATOM 1329 N N . ASP A 1 177 ? 4.109 0.315 14.532 1.00 92.50 177 ASP A N 1
ATOM 1330 C CA . ASP A 1 177 ? 2.660 0.507 14.423 1.00 92.50 177 ASP A CA 1
ATOM 1331 C C . ASP A 1 177 ? 2.275 1.983 14.595 1.00 92.50 177 ASP A C 1
ATOM 1333 O O . ASP A 1 177 ? 1.527 2.522 13.779 1.00 92.50 177 ASP A O 1
ATOM 1337 N N . ASP A 1 178 ? 2.857 2.660 15.588 1.00 93.25 178 ASP A N 1
ATOM 1338 C CA . ASP A 1 178 ? 2.635 4.090 15.830 1.00 93.25 178 ASP A CA 1
ATOM 1339 C C . ASP A 1 178 ? 3.117 4.933 14.642 1.00 93.25 178 ASP A C 1
ATOM 1341 O O . ASP A 1 178 ? 2.389 5.801 14.152 1.00 93.25 178 ASP A O 1
ATOM 1345 N N . TRP A 1 179 ? 4.299 4.609 14.104 1.00 94.94 179 TRP A N 1
ATOM 1346 C CA . TRP A 1 179 ? 4.844 5.261 12.916 1.00 94.94 179 TRP A CA 1
ATOM 1347 C C . TRP A 1 179 ? 3.946 5.068 11.690 1.00 94.94 179 TRP A C 1
ATOM 1349 O O . TRP A 1 179 ? 3.709 6.029 10.952 1.00 94.94 179 TRP A O 1
ATOM 1359 N N . VAL A 1 180 ? 3.422 3.856 11.463 1.00 92.94 180 VAL A N 1
ATOM 1360 C CA . VAL A 1 180 ? 2.487 3.579 10.361 1.00 92.94 180 VAL A CA 1
ATOM 1361 C C . VAL A 1 180 ? 1.217 4.404 10.540 1.00 92.94 180 VAL A C 1
ATOM 1363 O O . VAL A 1 180 ? 0.823 5.105 9.610 1.00 92.94 180 VAL A O 1
ATOM 1366 N N . VAL A 1 181 ? 0.592 4.365 11.720 1.00 92.50 181 VAL A N 1
ATOM 1367 C CA . VAL A 1 181 ? -0.661 5.086 11.995 1.00 92.50 181 VAL A CA 1
ATOM 1368 C C . VAL A 1 181 ? -0.478 6.588 11.798 1.00 92.50 181 VAL A C 1
ATOM 1370 O O . VAL A 1 181 ? -1.258 7.207 11.072 1.00 92.50 181 VAL A O 1
ATOM 1373 N N . ARG A 1 182 ? 0.577 7.166 12.379 1.00 91.94 182 ARG A N 1
ATOM 1374 C CA . ARG A 1 182 ? 0.893 8.589 12.237 1.00 91.94 182 ARG A CA 1
ATOM 1375 C C . ARG A 1 182 ? 1.161 8.953 10.780 1.00 91.94 182 ARG A C 1
ATOM 1377 O O . ARG A 1 182 ? 0.576 9.903 10.277 1.00 91.94 182 ARG A O 1
ATOM 1384 N N . THR A 1 183 ? 1.985 8.176 10.076 1.00 91.12 183 THR A N 1
ATOM 1385 C CA . THR A 1 183 ? 2.315 8.447 8.666 1.00 91.12 183 THR A CA 1
ATOM 1386 C C . THR A 1 183 ? 1.077 8.368 7.776 1.00 91.12 183 THR A C 1
ATOM 1388 O O . THR A 1 183 ? 0.924 9.199 6.884 1.00 91.12 183 THR A O 1
ATOM 1391 N N . LEU A 1 184 ? 0.169 7.415 8.015 1.00 90.94 184 LEU A N 1
ATOM 1392 C CA . LEU A 1 184 ? -1.092 7.317 7.277 1.00 90.94 184 LEU A CA 1
ATOM 1393 C C . LEU A 1 184 ? -2.014 8.506 7.556 1.00 90.94 184 LEU A C 1
ATOM 1395 O O . LEU A 1 184 ? -2.578 9.066 6.615 1.00 90.94 184 LEU A O 1
ATOM 1399 N N . ALA A 1 185 ? -2.146 8.905 8.822 1.00 89.62 185 ALA A N 1
ATOM 1400 C CA . ALA A 1 185 ? -2.927 10.076 9.205 1.00 89.62 185 ALA A CA 1
ATOM 1401 C C . ALA A 1 185 ? -2.370 11.348 8.546 1.00 89.62 185 ALA A C 1
ATOM 1403 O O . ALA A 1 185 ? -3.116 12.075 7.892 1.00 89.62 185 ALA A O 1
ATOM 1404 N N . ASP A 1 186 ? -1.057 11.561 8.630 1.00 88.25 186 ASP A N 1
ATOM 1405 C CA . ASP A 1 186 ? -0.384 12.741 8.086 1.00 88.25 186 ASP A CA 1
ATOM 1406 C C . ASP A 1 186 ? -0.420 12.779 6.551 1.00 88.25 186 ASP A C 1
ATOM 1408 O O . ASP A 1 186 ? -0.653 13.829 5.959 1.00 88.25 186 ASP A O 1
ATOM 1412 N N . SER A 1 187 ? -0.205 11.641 5.885 1.00 84.25 187 SER A N 1
ATOM 1413 C CA . SER A 1 187 ? -0.062 11.602 4.420 1.00 84.25 187 SER A CA 1
ATOM 1414 C C . SER A 1 187 ? -1.408 11.608 3.694 1.00 84.25 187 SER A C 1
ATOM 1416 O O . SER A 1 187 ? -1.532 12.211 2.629 1.00 84.25 187 SER A O 1
ATOM 1418 N N . TYR A 1 188 ? -2.424 10.943 4.254 1.00 83.19 188 TYR A N 1
ATOM 1419 C CA . TYR A 1 188 ? -3.690 10.703 3.551 1.00 83.19 188 TYR A CA 1
ATOM 1420 C C . TYR A 1 188 ? -4.885 11.455 4.139 1.00 83.19 188 TYR A C 1
ATOM 1422 O O . TYR A 1 188 ? -5.841 11.720 3.406 1.00 83.19 188 TYR A O 1
ATOM 1430 N N . TYR A 1 189 ? -4.828 11.840 5.417 1.00 79.56 189 TYR A N 1
ATOM 1431 C CA . TYR A 1 189 ? -5.952 12.464 6.120 1.00 79.56 189 TYR A CA 1
ATOM 1432 C C . TYR A 1 189 ? -5.668 13.878 6.642 1.00 79.56 189 TYR A C 1
ATOM 1434 O O . TYR A 1 189 ? -6.616 14.603 6.951 1.00 79.56 189 TYR A O 1
ATOM 1442 N N . ALA A 1 190 ? -4.412 14.336 6.680 1.00 69.75 190 ALA A N 1
ATOM 1443 C CA . ALA A 1 190 ? -4.114 15.719 7.035 1.00 69.75 190 ALA A CA 1
ATOM 1444 C C .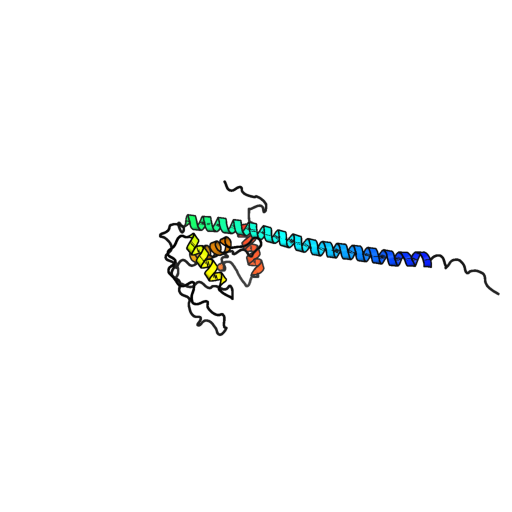 ALA A 1 190 ? -4.736 16.675 6.003 1.00 69.75 190 ALA A C 1
ATOM 1446 O O . ALA A 1 190 ? -4.348 16.718 4.836 1.00 69.75 190 ALA A O 1
ATOM 1447 N N . GLY A 1 191 ? -5.744 17.434 6.438 1.00 58.53 191 GLY A N 1
ATOM 1448 C CA . GLY A 1 191 ? -6.457 18.402 5.602 1.00 58.53 191 GLY A CA 1
ATOM 1449 C C . GLY A 1 191 ? -7.614 17.840 4.766 1.00 58.53 191 GLY A C 1
ATOM 1450 O O . GLY A 1 191 ? -8.226 18.610 4.029 1.00 58.53 191 GLY A O 1
ATOM 1451 N N . ARG A 1 192 ? -7.963 16.548 4.886 1.00 58.25 192 ARG A N 1
ATOM 1452 C CA . ARG A 1 192 ? -9.163 15.962 4.257 1.00 58.25 192 ARG A CA 1
ATOM 1453 C C . ARG A 1 192 ? -10.163 15.564 5.339 1.00 58.25 192 ARG A C 1
ATOM 1455 O O . ARG A 1 192 ? -9.872 14.709 6.170 1.00 58.25 192 ARG A O 1
ATOM 1462 N N . SER A 1 193 ? -11.346 16.175 5.351 1.00 45.00 193 SER A N 1
ATOM 1463 C CA . SER A 1 193 ? -12.427 15.737 6.237 1.00 45.00 193 SER A CA 1
ATOM 1464 C C . SER A 1 193 ? -12.892 14.344 5.810 1.00 45.00 193 SER A C 1
ATOM 1466 O O . SER A 1 193 ? -13.379 14.173 4.692 1.00 45.00 193 SER A O 1
ATOM 1468 N N . VAL A 1 194 ? -12.745 13.354 6.694 1.00 49.31 194 VAL A N 1
ATOM 1469 C CA . VAL A 1 194 ? -13.333 12.017 6.532 1.00 49.31 194 VAL A CA 1
ATOM 1470 C C . VAL A 1 194 ? -14.848 12.195 6.389 1.00 49.31 194 VAL A C 1
ATOM 1472 O O . VAL A 1 194 ? -15.523 12.509 7.366 1.00 49.31 194 VAL A O 1
ATOM 1475 N N . GLY A 1 195 ? -15.370 12.083 5.162 1.00 45.47 195 GLY A N 1
ATOM 1476 C CA . GLY A 1 195 ? -16.805 12.205 4.889 1.00 45.47 195 GLY A CA 1
ATOM 1477 C C . GLY A 1 195 ? -17.230 12.960 3.627 1.00 45.47 195 GLY A C 1
ATOM 1478 O O . GLY A 1 195 ? -18.434 13.052 3.415 1.00 45.47 195 GLY A O 1
ATOM 1479 N N . ASP A 1 196 ? -16.321 13.476 2.791 1.00 38.91 196 ASP A N 1
ATOM 1480 C CA . ASP A 1 196 ? -16.728 14.128 1.534 1.00 38.91 196 ASP A CA 1
ATOM 1481 C C . ASP A 1 196 ? -16.626 13.164 0.332 1.00 38.91 196 ASP A C 1
ATOM 1483 O O . ASP A 1 196 ? -15.515 12.882 -0.138 1.00 38.91 196 ASP A O 1
ATOM 1487 N N . PRO A 1 197 ? -17.744 12.598 -0.168 1.00 42.47 197 PRO A N 1
ATOM 1488 C CA . PRO A 1 197 ? -17.747 11.889 -1.436 1.00 42.47 197 PRO A CA 1
ATOM 1489 C C . PRO A 1 197 ? -17.559 12.921 -2.547 1.00 42.47 197 PRO A C 1
ATOM 1491 O O . PRO A 1 197 ? -18.508 13.565 -2.987 1.00 42.47 197 PRO A O 1
ATOM 1494 N N . THR A 1 198 ? -16.327 13.076 -3.024 1.00 41.47 198 THR A N 1
ATOM 1495 C CA . THR A 1 198 ? -16.076 13.869 -4.228 1.00 41.47 198 THR A CA 1
ATOM 1496 C C . THR A 1 198 ? -16.783 13.192 -5.408 1.00 41.47 198 THR A C 1
ATOM 1498 O O . THR A 1 198 ? -16.491 12.030 -5.708 1.00 41.47 198 THR A O 1
ATOM 1501 N N . PRO A 1 199 ? -17.729 13.867 -6.087 1.00 34.88 199 PRO A N 1
ATOM 1502 C CA . PRO A 1 199 ? -18.341 13.316 -7.280 1.00 34.88 199 PRO A CA 1
ATOM 1503 C C . PRO A 1 199 ? -17.305 13.371 -8.401 1.00 34.88 199 PRO A C 1
ATOM 1505 O O . PRO A 1 199 ? -16.802 14.436 -8.761 1.00 34.88 199 PRO A O 1
ATOM 1508 N N . VAL A 1 200 ? -16.964 12.202 -8.933 1.00 42.22 200 VAL A N 1
ATOM 1509 C CA . VAL A 1 200 ? -16.163 12.087 -10.149 1.00 42.22 200 VAL A CA 1
ATOM 1510 C C . VAL A 1 200 ? -17.063 12.519 -11.306 1.00 42.22 200 VAL A C 1
ATOM 1512 O O . VAL A 1 200 ? -18.085 11.879 -11.560 1.00 42.22 200 VAL A O 1
ATOM 1515 N N . ALA A 1 201 ? -16.719 13.644 -11.930 1.00 33.94 201 ALA A N 1
ATOM 1516 C CA . ALA A 1 201 ? -17.302 14.092 -13.191 1.00 33.94 201 ALA A CA 1
ATOM 1517 C C . ALA A 1 201 ? -16.733 13.293 -14.371 1.00 33.94 201 ALA A C 1
ATOM 1519 O O . ALA A 1 201 ? -15.547 12.889 -14.291 1.00 33.94 201 ALA A O 1
#

Mean predicted aligned error: 15.33 Å

Radius of gyration: 30.71 Å; Cα contacts (8 Å, |Δi|>4): 117; chains: 1; bounding box: 70×40×109 Å